Protein AF-C0B6B7-F1 (afdb_monomer)

Organism: NCBI:txid470146

Solvent-accessible surface area (backbone atoms only — not comparable to full-atom values): 14175 Å² total; per-residue (Å²): 111,68,72,59,52,52,50,52,52,52,54,50,39,53,49,44,50,44,34,44,71,14,52,53,33,29,66,72,37,70,78,53,76,53,83,42,69,72,47,35,67,76,63,50,75,91,80,61,69,76,83,50,35,72,51,43,73,70,61,50,53,84,35,40,68,57,69,56,77,46,65,30,44,45,77,31,86,95,52,96,47,77,56,42,55,44,76,34,32,65,70,55,52,54,50,48,26,54,50,52,53,47,49,55,45,58,67,44,37,84,51,92,97,41,60,71,81,56,52,88,35,23,33,36,54,53,58,60,44,72,53,27,68,63,31,48,50,63,59,38,41,58,76,76,43,65,55,46,44,27,44,46,65,86,61,35,68,79,40,56,74,67,57,26,38,56,50,13,53,58,47,44,49,55,39,85,41,33,35,42,48,31,40,60,67,54,48,35,56,49,51,50,56,54,45,47,58,70,69,57,82,74,61,57,63,76,62,58,72,61,32,44,69,70,56,54,53,38,42,51,53,34,51,58,53,40,72,75,45,79,87,68,73,53,60,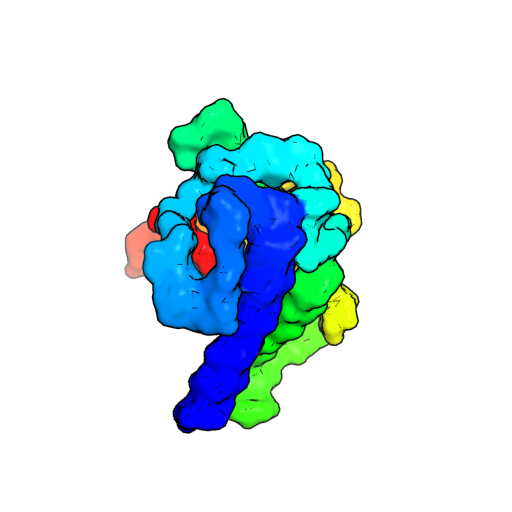76,49,70,47,72,47,85,44,80,48,52,71,91,79,131

Radius of gyration: 23.09 Å; Cα contacts (8 Å, |Δi|>4): 311; chains: 1; bounding box: 66×37×54 Å

Sequence (250 aa):
MDGYMKIQKRLMEEQIRLWSNCGLGQSILKGKHPRNLDEFRKMVPLTEYEDYADILLTKQPDMLPGNPVIWIQTTWEGGKHPIKVAPYTRSMLDTYRNNVTACLILSTSRKKGSFDVASTDKFLYALAPLPYATGLFPLALGEEIDIEFLPAVKDAVNMSFSERNKLGFKMAMKKDLGFFFGLGSVAYAVSLSLSSLTGGRGIQLSSLLKCRPHMIFRLIQAKCRCKKREPAITSKGFIPFKRVHGSGYG

Foldseek 3Di:
DVVVVVVVQVVVLVVLQLLCPAQQVCLQQVPDRDNGDVSCVVRGDDDDCVSCQVCQVVPPQRRGSDGFPAWAWDADVPDPDRIGIDGDDPVNLLVVLVVLVVCQQVLQDPDPPDGDDALLAEEELQDAAPPHPSNSNVVSCVVPGNYHYQVRSVVLNVDDSVVSNLRSVLVCQQRAHAEYDEAQVSLQVVVVVVVVCVVPPDDPVVSVVSGDPVLVVLCVVLVVVCVVDPNRSGSCSRHPYSDYDHDPDD

Structure (mmCIF, N/CA/C/O backbone):
data_AF-C0B6B7-F1
#
_entry.id   AF-C0B6B7-F1
#
loop_
_atom_site.group_PDB
_atom_site.id
_atom_site.type_symbol
_atom_site.label_atom_id
_atom_site.label_alt_id
_atom_site.label_comp_id
_atom_site.label_asym_id
_atom_site.label_entity_id
_atom_site.label_seq_id
_atom_site.pdbx_PDB_ins_code
_atom_site.Cartn_x
_atom_site.Cartn_y
_atom_site.Cartn_z
_atom_site.occupancy
_atom_site.B_iso_or_equiv
_atom_site.auth_seq_id
_atom_site.auth_comp_id
_atom_site.auth_asym_id
_atom_site.auth_atom_id
_atom_site.pdbx_PDB_model_num
ATOM 1 N N . MET A 1 1 ? -25.422 9.163 -11.478 1.00 65.00 1 MET A N 1
ATOM 2 C CA . MET A 1 1 ? -24.870 9.687 -10.208 1.00 65.00 1 MET A CA 1
ATOM 3 C C . MET A 1 1 ? -25.556 9.044 -9.006 1.00 65.00 1 MET A C 1
ATOM 5 O O . MET A 1 1 ? -24.861 8.493 -8.161 1.00 65.00 1 MET A O 1
ATOM 9 N N . ASP A 1 2 ? -26.888 9.001 -8.969 1.00 84.44 2 ASP A N 1
ATOM 10 C CA . ASP A 1 2 ? -27.648 8.544 -7.788 1.00 84.44 2 ASP A CA 1
ATOM 11 C C . ASP A 1 2 ? -27.402 7.084 -7.392 1.00 84.44 2 ASP A C 1
ATOM 13 O O . ASP A 1 2 ? -27.208 6.783 -6.216 1.00 84.44 2 ASP A O 1
ATOM 17 N N . GLY A 1 3 ? -27.317 6.172 -8.368 1.00 91.94 3 GLY A N 1
ATOM 18 C CA . GLY A 1 3 ? -27.003 4.763 -8.099 1.00 91.94 3 GLY A CA 1
ATOM 19 C C . GLY A 1 3 ? -25.620 4.562 -7.467 1.00 91.94 3 GLY A C 1
ATOM 20 O O . GLY A 1 3 ? -25.477 3.785 -6.527 1.00 91.94 3 GLY A O 1
ATOM 21 N N . TYR A 1 4 ? -24.616 5.317 -7.924 1.00 91.81 4 TYR A N 1
ATOM 22 C CA . TYR A 1 4 ? -23.266 5.283 -7.355 1.00 91.81 4 TYR A CA 1
ATOM 23 C C . TYR A 1 4 ? -23.264 5.784 -5.908 1.00 91.81 4 TYR A C 1
ATOM 25 O O . TYR A 1 4 ? -22.766 5.098 -5.018 1.00 91.81 4 TYR A O 1
ATOM 33 N N . MET A 1 5 ? -23.887 6.938 -5.653 1.00 94.25 5 MET A N 1
ATOM 34 C CA . MET A 1 5 ? -23.959 7.508 -4.305 1.00 94.25 5 MET A CA 1
ATOM 35 C C . MET A 1 5 ? -24.739 6.616 -3.338 1.00 94.25 5 MET A C 1
ATOM 37 O O . MET A 1 5 ? -24.356 6.492 -2.176 1.00 94.25 5 MET A O 1
ATOM 41 N N . LYS A 1 6 ? -25.785 5.930 -3.816 1.00 94.19 6 LYS A N 1
ATOM 42 C CA . LYS A 1 6 ? -26.522 4.936 -3.027 1.00 94.19 6 LYS A CA 1
ATOM 43 C C . LYS A 1 6 ? -25.624 3.776 -2.592 1.00 94.19 6 LYS A C 1
ATOM 45 O O . LYS A 1 6 ? -25.678 3.373 -1.432 1.00 94.19 6 LYS A O 1
ATOM 50 N N . ILE A 1 7 ? -24.782 3.268 -3.494 1.00 94.75 7 ILE A N 1
ATOM 51 C CA . ILE A 1 7 ? -23.818 2.205 -3.178 1.00 94.75 7 ILE A CA 1
ATOM 52 C C . ILE A 1 7 ? -22.780 2.706 -2.170 1.00 94.75 7 ILE A C 1
ATOM 54 O O . ILE A 1 7 ? -22.560 2.041 -1.163 1.00 94.75 7 ILE A O 1
ATOM 58 N N . GLN A 1 8 ? -22.196 3.888 -2.393 1.00 93.25 8 GLN A N 1
ATOM 59 C CA . GLN A 1 8 ? -21.208 4.475 -1.480 1.00 93.25 8 GLN A CA 1
ATOM 60 C C . GLN A 1 8 ? -21.772 4.663 -0.068 1.00 93.25 8 GLN A C 1
ATOM 62 O O . GLN A 1 8 ? -21.127 4.283 0.905 1.00 93.25 8 GLN A O 1
ATOM 67 N N . LYS A 1 9 ? -23.001 5.185 0.054 1.00 94.06 9 LYS A N 1
ATOM 68 C CA . LYS A 1 9 ? -23.660 5.362 1.354 1.00 94.06 9 LYS A CA 1
ATOM 69 C C . LYS A 1 9 ? -23.868 4.027 2.068 1.00 94.06 9 LYS A C 1
ATOM 71 O O . LYS A 1 9 ? -23.506 3.913 3.233 1.00 94.06 9 LYS A O 1
ATOM 76 N N . ARG A 1 10 ? -24.389 3.015 1.365 1.00 95.12 10 ARG A N 1
ATOM 77 C CA . ARG A 1 10 ? -24.597 1.677 1.938 1.00 95.12 10 ARG A CA 1
ATOM 78 C C . ARG A 1 10 ? -23.280 1.056 2.416 1.00 95.12 10 ARG A C 1
ATOM 80 O O . ARG A 1 10 ? -23.213 0.592 3.547 1.00 95.12 10 ARG A O 1
ATOM 87 N N . LEU A 1 11 ? -22.235 1.088 1.584 1.00 95.00 11 LEU A N 1
ATOM 88 C CA . LEU A 1 11 ? -20.916 0.553 1.944 1.00 95.00 11 LEU A CA 1
ATOM 89 C C . LEU A 1 11 ? -20.324 1.286 3.152 1.00 95.00 11 LEU A C 1
ATOM 91 O O . LEU A 1 11 ? -19.780 0.650 4.047 1.00 95.00 11 LEU A O 1
ATOM 95 N N . MET A 1 12 ? -20.467 2.611 3.215 1.00 94.81 12 MET A N 1
ATOM 96 C CA . MET A 1 12 ? -20.017 3.388 4.369 1.00 94.81 12 MET A CA 1
ATOM 97 C C . MET A 1 12 ? -20.767 2.991 5.646 1.00 94.81 12 MET A C 1
ATOM 99 O O . MET A 1 12 ? -20.147 2.821 6.687 1.00 94.81 12 MET A O 1
ATOM 103 N N . GLU A 1 13 ? -22.085 2.798 5.581 1.00 95.56 13 GLU A N 1
ATOM 104 C CA . GLU A 1 13 ? -22.886 2.345 6.727 1.00 95.56 13 GLU A CA 1
ATOM 105 C C . GLU A 1 13 ? -22.496 0.932 7.194 1.00 95.56 13 GLU A C 1
ATOM 107 O O . GLU A 1 13 ? -22.452 0.674 8.398 1.00 95.56 13 GLU A O 1
ATOM 112 N N . GLU A 1 14 ? -22.150 0.030 6.273 1.00 94.81 14 GLU A N 1
ATOM 113 C CA . GLU A 1 14 ? -21.593 -1.291 6.599 1.00 94.81 14 GLU A CA 1
ATOM 114 C C . GLU A 1 14 ? -20.239 -1.170 7.320 1.00 94.81 14 GLU A C 1
ATOM 116 O O . GLU A 1 14 ? -20.040 -1.803 8.359 1.00 94.81 14 GLU A O 1
ATOM 121 N N . GLN A 1 15 ? -19.334 -0.311 6.830 1.00 94.56 15 GLN A N 1
ATOM 122 C CA . GLN A 1 15 ? -18.039 -0.064 7.479 1.00 94.56 15 GLN A CA 1
ATOM 123 C C . GLN A 1 15 ? -18.195 0.578 8.860 1.00 94.56 15 GLN A C 1
ATOM 125 O O . GLN A 1 15 ? -17.512 0.168 9.796 1.00 94.56 15 GLN A O 1
ATOM 130 N N . ILE A 1 16 ? -19.122 1.529 9.015 1.00 95.50 16 ILE A N 1
ATOM 131 C CA . ILE A 1 16 ? -19.441 2.144 10.310 1.00 95.50 16 ILE A CA 1
ATOM 132 C C . ILE A 1 16 ? -19.872 1.067 11.304 1.00 95.50 16 ILE A C 1
ATOM 134 O O . ILE A 1 16 ? -19.351 1.035 12.411 1.00 95.50 16 ILE A O 1
ATOM 138 N N . ARG A 1 17 ? -20.762 0.146 10.915 1.00 94.38 17 ARG A N 1
ATOM 139 C CA . ARG A 1 17 ? -21.212 -0.938 11.806 1.00 94.38 17 ARG A CA 1
ATOM 140 C C . ARG A 1 17 ? -20.069 -1.856 12.231 1.00 94.38 17 ARG A C 1
ATOM 142 O O . ARG A 1 17 ? -19.953 -2.149 13.416 1.00 94.38 17 ARG A O 1
ATOM 149 N N . LEU A 1 18 ? -19.233 -2.302 11.291 1.00 94.81 18 LEU A N 1
ATOM 150 C CA . LEU A 1 18 ? -18.084 -3.164 11.598 1.00 94.81 18 LEU A CA 1
ATOM 151 C C . LEU A 1 18 ? -17.100 -2.463 12.536 1.00 94.81 18 LEU A C 1
ATOM 153 O O . LEU A 1 18 ? -16.704 -3.021 13.557 1.00 94.81 18 LEU A O 1
ATOM 157 N N . TRP A 1 19 ? -16.746 -1.220 12.214 1.00 95.00 19 TRP A N 1
ATOM 158 C CA . TRP A 1 19 ? -15.815 -0.428 13.003 1.00 95.00 19 TRP A CA 1
ATOM 159 C C . TRP A 1 19 ? -16.371 -0.103 14.389 1.00 95.00 19 TRP A C 1
ATOM 161 O O . TRP A 1 19 ? -15.689 -0.336 15.379 1.00 95.00 19 TRP A O 1
ATOM 171 N N . SER A 1 20 ? -17.624 0.338 14.500 1.00 95.69 20 SER A N 1
ATOM 172 C CA . SER A 1 20 ? -18.255 0.623 15.792 1.00 95.69 20 SER A CA 1
ATOM 173 C C . SER A 1 20 ? -18.333 -0.593 16.709 1.00 95.69 20 SER A C 1
ATOM 175 O O . SER A 1 20 ? -18.444 -0.413 17.912 1.00 95.69 20 SER A O 1
ATOM 177 N N . ASN A 1 21 ? -18.270 -1.817 16.186 1.00 94.19 21 ASN A N 1
ATOM 178 C CA . ASN A 1 21 ? -18.329 -3.031 16.999 1.00 94.19 21 ASN A CA 1
ATOM 179 C C . ASN A 1 21 ? -16.950 -3.576 17.402 1.00 94.19 21 ASN A C 1
ATOM 181 O O . ASN A 1 21 ? -16.893 -4.507 18.201 1.00 94.19 21 ASN A O 1
ATOM 185 N N . CYS A 1 22 ? -15.849 -3.027 16.878 1.00 95.75 22 CYS A N 1
ATOM 186 C CA . CYS A 1 22 ? -14.503 -3.443 17.280 1.00 95.75 22 CYS A CA 1
ATOM 187 C C . CYS A 1 22 ? -13.984 -2.634 18.477 1.00 95.75 22 CYS A C 1
ATOM 189 O O . CYS A 1 22 ? -14.471 -1.536 18.762 1.00 95.75 22 CYS A O 1
ATOM 191 N N . GLY A 1 23 ? -12.967 -3.162 19.165 1.00 96.25 23 GLY A N 1
ATOM 192 C CA . GLY A 1 23 ? -12.399 -2.530 20.359 1.00 96.25 23 GLY A CA 1
ATOM 193 C C . GLY A 1 23 ? -11.871 -1.112 20.112 1.00 96.25 23 GLY A C 1
ATOM 194 O O . GLY A 1 23 ? -12.100 -0.221 20.927 1.00 96.25 23 GLY A O 1
ATOM 195 N N . LEU A 1 24 ? -11.235 -0.872 18.961 1.00 95.94 24 LEU A N 1
ATOM 196 C CA . LEU A 1 24 ? -10.760 0.452 18.550 1.00 95.94 24 LEU A CA 1
ATOM 197 C C . LEU A 1 24 ? -11.916 1.430 18.300 1.00 95.94 24 LEU A C 1
ATOM 199 O O . LEU A 1 24 ? -11.854 2.588 18.704 1.00 95.94 24 LEU A O 1
ATOM 203 N N . GLY A 1 25 ? -12.985 0.986 17.637 1.00 95.81 25 GLY A N 1
ATOM 204 C CA . GLY A 1 25 ? -14.152 1.841 17.431 1.00 95.81 25 GLY A CA 1
ATOM 205 C C . GLY A 1 25 ? -14.808 2.214 18.753 1.00 95.81 25 GLY A C 1
ATOM 206 O O . GLY A 1 25 ? -15.140 3.378 18.970 1.00 95.81 25 GLY A O 1
ATOM 207 N N . GLN A 1 26 ? -14.923 1.252 19.669 1.00 95.44 26 GLN A N 1
ATOM 208 C CA . GLN A 1 26 ? -15.478 1.464 21.003 1.00 95.44 26 GLN A CA 1
ATOM 209 C C . GLN A 1 26 ? -14.639 2.412 21.866 1.00 95.44 26 GLN A C 1
ATOM 211 O O . GLN A 1 26 ? -15.221 3.234 22.579 1.00 95.44 26 GLN A O 1
ATOM 216 N N . SER A 1 27 ? -13.304 2.364 21.779 1.00 94.88 27 SER A N 1
ATOM 217 C CA . SER A 1 27 ? -12.442 3.286 22.533 1.00 94.88 27 SER A CA 1
ATOM 218 C C . SER A 1 27 ? -12.655 4.747 22.116 1.00 94.88 27 SER A C 1
ATOM 220 O O . SER A 1 27 ? -12.719 5.627 22.974 1.00 94.88 27 SER A O 1
ATOM 222 N N . ILE A 1 28 ? -12.859 5.002 20.818 1.00 95.44 28 ILE A N 1
ATOM 223 C CA . ILE A 1 28 ? -13.120 6.345 20.274 1.00 95.44 28 ILE A CA 1
ATOM 224 C C . ILE A 1 28 ? -14.571 6.778 20.525 1.00 95.44 28 ILE A C 1
ATOM 226 O O . ILE A 1 28 ? -14.833 7.909 20.940 1.00 95.44 28 ILE A O 1
ATOM 230 N N . LEU A 1 29 ? -15.533 5.882 20.293 1.00 94.69 29 LEU A N 1
ATOM 231 C CA . LEU A 1 29 ? -16.965 6.165 20.429 1.00 94.69 29 LEU A CA 1
ATOM 232 C C . LEU A 1 29 ? -17.444 6.234 21.880 1.00 94.69 29 LEU A C 1
ATOM 234 O O . LEU A 1 29 ? -18.538 6.750 22.122 1.00 94.69 29 LEU A O 1
ATOM 238 N N . LYS A 1 30 ? -16.659 5.723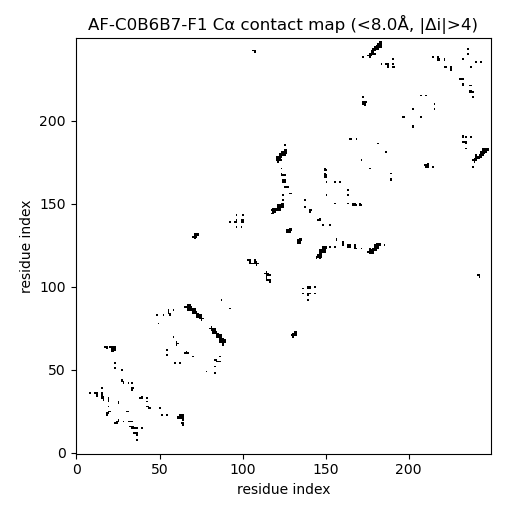 22.836 1.00 92.12 30 LYS A N 1
ATOM 239 C CA . LYS A 1 30 ? -17.006 5.659 24.265 1.00 92.12 30 LYS A CA 1
ATOM 240 C C . LYS A 1 30 ? -18.375 5.000 24.492 1.00 92.12 30 LYS A C 1
ATOM 242 O O . LYS A 1 30 ? -19.220 5.549 25.196 1.00 92.12 30 LYS A O 1
ATOM 247 N N . GLY A 1 31 ? -18.627 3.864 23.837 1.00 87.69 31 GLY A N 1
ATOM 248 C CA . GLY A 1 31 ? -19.892 3.122 23.953 1.00 87.69 31 GLY A CA 1
ATOM 249 C C . GLY A 1 31 ? -21.024 3.571 23.019 1.00 87.69 31 GLY A C 1
ATOM 250 O O . GLY A 1 31 ? -22.104 2.983 23.043 1.00 87.69 31 GLY A O 1
ATOM 251 N N . LYS A 1 32 ? -20.834 4.612 22.197 1.00 92.62 32 LYS A N 1
ATOM 252 C CA . LYS A 1 32 ? -21.852 5.050 21.221 1.00 92.62 32 LYS A CA 1
ATOM 253 C C . LYS A 1 32 ? -21.908 4.117 20.005 1.00 92.62 32 LYS A C 1
ATOM 255 O O . LYS A 1 32 ? -20.894 3.573 19.588 1.00 92.62 32 LYS A O 1
ATOM 260 N N . HIS A 1 33 ? -23.083 4.008 19.380 1.00 93.62 33 HIS A N 1
ATOM 261 C CA . HIS A 1 33 ? -23.313 3.171 18.193 1.00 93.62 33 HIS A CA 1
ATOM 262 C C . HIS A 1 33 ? -24.063 3.942 17.091 1.00 93.62 33 HIS A C 1
ATOM 264 O O . HIS A 1 33 ? -25.291 3.835 17.004 1.00 93.62 33 HIS A O 1
ATOM 270 N N . PRO A 1 34 ? -23.360 4.726 16.253 1.00 94.88 34 PRO A N 1
ATOM 271 C CA . PRO A 1 34 ? -23.989 5.430 15.140 1.00 94.88 34 PRO A CA 1
ATOM 272 C C . PRO A 1 34 ? -24.580 4.439 14.128 1.00 94.88 34 PRO A C 1
ATOM 274 O O . PRO A 1 34 ? -23.916 3.497 13.694 1.00 94.88 34 PRO A O 1
ATOM 277 N N . ARG A 1 35 ? -25.837 4.651 13.729 1.00 88.50 35 ARG A N 1
ATOM 278 C CA . ARG A 1 35 ? -26.566 3.749 12.814 1.00 88.50 35 ARG A CA 1
ATOM 279 C C . ARG A 1 35 ? -26.493 4.165 11.352 1.00 88.50 35 ARG A C 1
ATOM 281 O O . ARG A 1 35 ? -26.793 3.359 10.473 1.00 88.50 35 ARG A O 1
ATOM 288 N N . ASN A 1 36 ? -26.139 5.421 11.106 1.00 92.12 36 ASN A N 1
ATOM 289 C CA . ASN A 1 36 ? -26.079 6.036 9.789 1.00 92.12 36 ASN A CA 1
ATOM 290 C C . ASN A 1 36 ? -24.951 7.076 9.728 1.00 92.12 36 ASN A C 1
ATOM 292 O O . ASN A 1 36 ? -24.340 7.435 10.738 1.00 92.12 36 ASN A O 1
ATOM 296 N N . LEU A 1 37 ? -24.688 7.568 8.517 1.00 93.25 37 LEU A N 1
ATOM 297 C CA . LEU A 1 37 ? -23.616 8.524 8.253 1.00 93.25 37 LEU A CA 1
ATOM 298 C C . LEU A 1 37 ? -23.772 9.852 9.018 1.00 93.25 37 LEU A C 1
ATOM 300 O O . LEU A 1 37 ? -22.772 10.442 9.424 1.00 93.25 37 LEU A O 1
ATOM 304 N N . ASP A 1 38 ? -25.000 10.326 9.222 1.00 94.50 38 ASP A N 1
ATOM 305 C CA . ASP A 1 38 ? -25.247 11.617 9.872 1.00 94.50 38 ASP A CA 1
ATOM 306 C C . ASP A 1 38 ? -25.022 11.542 11.385 1.00 94.50 38 ASP A C 1
ATOM 308 O O . ASP A 1 38 ? -24.442 12.454 11.974 1.00 94.50 38 ASP A O 1
ATOM 312 N N . GLU A 1 39 ? -25.409 10.433 12.016 1.00 95.75 39 GLU A N 1
ATOM 313 C CA . GLU A 1 39 ? -25.056 10.133 13.405 1.00 95.75 39 GLU A CA 1
ATOM 314 C C . GLU A 1 39 ? -23.548 9.974 13.571 1.00 95.75 39 GLU A C 1
ATOM 316 O O . GLU A 1 39 ? -22.971 10.584 14.469 1.00 95.75 39 GLU A O 1
ATOM 321 N N . PHE A 1 40 ? -22.895 9.219 12.682 1.00 95.12 40 PHE A N 1
ATOM 322 C CA . PHE A 1 40 ? -21.448 9.008 12.732 1.00 95.12 40 PHE A CA 1
ATOM 323 C C . PHE A 1 40 ? -20.688 10.337 12.739 1.00 95.12 40 PHE A C 1
ATOM 325 O O . PHE A 1 40 ? -19.869 10.570 13.623 1.00 95.12 40 PHE A O 1
ATOM 332 N N . ARG A 1 41 ? -21.035 11.253 11.825 1.00 94.75 41 ARG A N 1
ATOM 333 C CA . ARG A 1 41 ? -20.429 12.594 11.734 1.00 94.75 41 ARG A CA 1
ATOM 334 C C . ARG A 1 41 ? -20.603 13.441 12.995 1.00 94.75 41 ARG A C 1
ATOM 336 O O . ARG A 1 41 ? -19.753 14.275 13.275 1.00 94.75 41 ARG A O 1
ATOM 343 N N . LYS A 1 42 ? -21.707 13.270 13.727 1.00 95.44 42 LYS A N 1
ATOM 344 C CA . LYS A 1 42 ? -21.978 14.009 14.973 1.00 95.44 42 LYS A CA 1
ATOM 345 C C . LYS A 1 42 ? -21.318 13.370 16.194 1.00 95.44 42 LYS A C 1
ATOM 347 O O . LYS A 1 42 ? -21.088 14.053 17.188 1.00 95.44 42 LYS A O 1
ATOM 352 N N . MET A 1 43 ? -21.097 12.057 16.161 1.00 95.00 43 MET A N 1
ATOM 353 C CA . MET A 1 43 ? -20.671 11.277 17.324 1.00 95.00 43 MET A CA 1
ATOM 354 C C . MET A 1 43 ? -19.171 10.999 17.360 1.00 95.00 43 MET A C 1
ATOM 356 O O . MET A 1 43 ? -18.626 10.890 18.458 1.00 95.00 43 MET A O 1
ATOM 360 N N . VAL A 1 44 ? -18.530 10.853 16.199 1.00 94.25 44 VAL A N 1
ATOM 361 C CA . VAL A 1 44 ? -17.108 10.517 16.086 1.00 94.25 44 VAL A CA 1
ATOM 362 C C . VAL A 1 44 ? -16.293 11.804 15.981 1.00 94.25 44 VAL A C 1
ATOM 364 O O . VAL A 1 44 ? -16.529 12.585 15.057 1.00 94.25 44 VAL A O 1
ATOM 367 N N . PRO A 1 45 ? -15.354 12.055 16.911 1.00 93.75 45 PRO A N 1
ATOM 368 C CA . PRO A 1 45 ? -14.444 13.181 16.778 1.00 93.75 45 PRO A CA 1
ATOM 369 C C . PRO A 1 45 ? -13.500 12.960 15.592 1.00 93.75 45 PRO A C 1
ATOM 371 O O . PRO A 1 45 ? -13.238 11.826 15.190 1.00 93.75 45 PRO A O 1
ATOM 374 N N . LEU A 1 46 ? -12.954 14.045 15.046 1.00 94.56 46 LEU A N 1
ATOM 375 C CA . LEU A 1 46 ? -11.781 13.925 14.185 1.00 94.56 46 LEU A CA 1
ATOM 376 C C . LEU A 1 46 ? -10.615 13.407 15.030 1.00 94.56 46 LEU A C 1
ATOM 378 O O . LEU A 1 46 ? -10.405 13.900 16.136 1.00 94.56 46 LEU A O 1
ATOM 382 N N . THR A 1 47 ? -9.900 12.414 14.510 1.00 93.31 47 THR A N 1
ATOM 383 C CA . THR A 1 47 ? -8.808 11.739 15.215 1.00 93.31 47 THR A CA 1
ATOM 384 C C . THR A 1 47 ? -7.472 11.979 14.532 1.00 93.31 47 THR A C 1
ATOM 386 O O . THR A 1 47 ? -7.400 12.034 13.300 1.00 93.31 47 THR A O 1
ATOM 389 N N . GLU A 1 48 ? -6.411 12.002 15.323 1.00 92.75 48 GLU A N 1
ATOM 390 C CA . GLU A 1 48 ? -5.025 11.896 14.879 1.00 92.75 48 GLU A CA 1
ATOM 391 C C . GLU A 1 48 ? -4.482 10.483 15.146 1.00 92.75 48 GLU A C 1
ATOM 393 O O . GLU A 1 48 ? -5.159 9.633 15.723 1.00 92.75 48 GLU A O 1
ATOM 398 N N . TYR A 1 49 ? -3.258 10.188 14.697 1.00 92.94 49 TYR A N 1
ATOM 399 C CA . TYR A 1 49 ? -2.693 8.840 14.866 1.00 92.94 49 TYR A CA 1
ATOM 400 C C . TYR A 1 49 ? -2.443 8.512 16.345 1.00 92.94 49 TYR A C 1
ATOM 402 O O . TYR A 1 49 ? -2.560 7.367 16.774 1.00 92.94 49 TYR A O 1
ATOM 410 N N . GLU A 1 50 ? -2.118 9.546 17.107 1.00 91.75 50 GLU A N 1
ATOM 411 C CA . GLU A 1 50 ? -1.899 9.615 18.540 1.00 91.75 50 GLU A CA 1
ATOM 412 C C . GLU A 1 50 ? -3.064 8.992 19.323 1.00 91.75 50 GLU A C 1
ATOM 414 O O . GLU A 1 50 ? -2.819 8.256 20.276 1.00 91.75 50 GLU A O 1
ATOM 419 N N . ASP A 1 51 ? -4.309 9.208 18.882 1.00 93.44 51 ASP A N 1
ATOM 420 C CA . ASP A 1 51 ? -5.525 8.745 19.570 1.00 93.44 51 ASP A CA 1
ATOM 421 C C . ASP A 1 51 ? -5.658 7.215 19.614 1.00 93.44 51 ASP A C 1
ATOM 423 O O . ASP A 1 51 ? -6.401 6.664 20.427 1.00 93.44 51 ASP A O 1
ATOM 427 N N . TYR A 1 52 ? -4.950 6.513 18.730 1.00 94.06 52 TYR A N 1
ATOM 428 C CA . TYR A 1 52 ? -4.994 5.056 18.609 1.00 94.06 52 TYR A CA 1
ATOM 429 C C . TYR A 1 52 ? -3.608 4.421 18.432 1.00 94.06 52 TYR A C 1
ATOM 431 O O . TYR A 1 52 ? -3.492 3.240 18.085 1.00 94.06 52 TYR A O 1
ATOM 439 N N . ALA A 1 53 ? -2.546 5.187 18.695 1.00 94.06 53 ALA A N 1
ATOM 440 C CA . ALA A 1 53 ? -1.167 4.759 18.509 1.00 94.06 53 ALA A CA 1
ATOM 441 C C . ALA A 1 53 ? -0.837 3.532 19.366 1.00 94.06 53 ALA A C 1
ATOM 443 O O . ALA A 1 53 ? -0.236 2.594 18.850 1.00 94.06 53 ALA A O 1
ATOM 444 N N . ASP A 1 54 ? -1.282 3.492 20.624 1.00 93.38 54 ASP A N 1
ATOM 445 C CA . ASP A 1 54 ? -0.993 2.384 21.542 1.00 93.38 54 ASP A CA 1
ATOM 446 C C . ASP A 1 54 ? -1.521 1.049 21.008 1.00 93.38 54 ASP A C 1
ATOM 448 O O . ASP A 1 54 ? -0.813 0.044 21.042 1.00 93.38 54 ASP A O 1
ATOM 452 N N . ILE A 1 55 ? -2.725 1.046 20.427 1.00 95.50 55 ILE A N 1
ATOM 453 C CA . ILE A 1 55 ? -3.354 -0.145 19.839 1.00 95.50 55 ILE A CA 1
ATOM 454 C C . ILE A 1 55 ? -2.590 -0.594 18.589 1.00 95.50 55 ILE A C 1
ATOM 456 O O . ILE A 1 55 ? -2.280 -1.778 18.430 1.00 95.50 55 ILE A O 1
ATOM 460 N N . LEU A 1 56 ? -2.277 0.345 17.689 1.00 95.75 56 LEU A N 1
ATOM 461 C CA . LEU A 1 56 ? -1.652 0.011 16.410 1.00 95.75 56 LEU A CA 1
ATOM 462 C C . LEU A 1 56 ? -0.173 -0.348 16.567 1.00 95.75 56 LEU A C 1
ATOM 464 O O . LEU A 1 56 ? 0.257 -1.360 16.022 1.00 95.75 56 LEU A O 1
ATOM 468 N N . LEU A 1 57 ? 0.605 0.424 17.329 1.00 94.50 57 LEU A N 1
ATOM 469 C CA . LEU A 1 57 ? 2.042 0.196 17.530 1.00 94.50 57 LEU A CA 1
ATOM 470 C C . LEU A 1 57 ? 2.323 -1.127 18.246 1.00 94.50 57 LEU A C 1
ATOM 472 O O . LEU A 1 57 ? 3.288 -1.807 17.895 1.00 94.50 57 LEU A O 1
ATOM 476 N N . THR A 1 58 ? 1.459 -1.522 19.185 1.00 94.94 58 THR A N 1
ATOM 477 C CA . THR A 1 58 ? 1.522 -2.846 19.833 1.00 94.94 58 THR A CA 1
ATOM 478 C C . THR A 1 58 ? 0.871 -3.956 19.003 1.00 94.94 58 THR A C 1
ATOM 480 O O . THR A 1 58 ? 0.916 -5.120 19.393 1.00 94.94 58 THR A O 1
ATOM 483 N N . LYS A 1 59 ? 0.336 -3.617 17.823 1.00 96.12 59 LYS A N 1
ATOM 484 C CA . LYS A 1 59 ? -0.251 -4.528 16.838 1.00 96.12 59 LYS A CA 1
ATOM 485 C C . LYS A 1 59 ? -1.332 -5.437 17.422 1.00 96.12 59 LYS A C 1
ATOM 487 O O . LYS A 1 59 ? -1.279 -6.639 17.201 1.00 96.12 59 LYS A O 1
ATOM 492 N N . GLN A 1 60 ? -2.307 -4.883 18.145 1.00 96.19 60 GLN A N 1
ATOM 493 C CA . GLN A 1 60 ? -3.399 -5.657 18.755 1.00 96.19 60 GLN A CA 1
ATOM 494 C C . GLN A 1 60 ? -4.486 -6.006 17.716 1.00 96.19 60 GLN A C 1
ATOM 496 O O . GLN A 1 60 ? -5.307 -5.140 17.405 1.00 96.19 60 GLN A O 1
ATOM 501 N N . PRO A 1 61 ? -4.532 -7.235 17.154 1.00 95.56 61 PRO A N 1
ATOM 502 C CA . PRO A 1 61 ? -5.481 -7.568 16.090 1.00 95.56 61 PRO A CA 1
ATOM 503 C C . PRO A 1 61 ? -6.929 -7.642 16.593 1.00 95.56 61 PRO A C 1
ATOM 505 O O . PRO A 1 61 ? -7.836 -7.259 15.861 1.00 95.56 61 PRO A O 1
ATOM 508 N N . ASP A 1 62 ? -7.142 -8.054 17.846 1.00 96.19 62 ASP A N 1
ATOM 509 C CA . ASP A 1 62 ? -8.476 -8.225 18.446 1.00 96.19 62 ASP A CA 1
ATOM 510 C C . ASP A 1 62 ? -9.219 -6.893 18.640 1.00 96.19 62 ASP A C 1
ATOM 512 O O . ASP A 1 62 ? -10.441 -6.851 18.770 1.00 96.19 62 ASP A O 1
ATOM 516 N N . MET A 1 63 ? -8.482 -5.779 18.615 1.00 96.88 63 MET A N 1
ATOM 517 C CA . MET A 1 63 ? -9.046 -4.433 18.683 1.00 96.88 63 MET A CA 1
ATOM 518 C C . MET A 1 63 ? -9.539 -3.927 17.321 1.00 96.88 63 MET A C 1
ATOM 520 O O . MET A 1 63 ? -10.186 -2.883 17.264 1.00 96.88 63 MET A O 1
ATOM 524 N N . LEU A 1 64 ? -9.241 -4.621 16.220 1.00 97.12 64 LEU A N 1
ATOM 525 C CA . LEU A 1 64 ? -9.517 -4.161 14.859 1.00 97.12 64 LEU A CA 1
ATOM 526 C C . LEU A 1 64 ? -10.816 -4.762 14.297 1.00 97.12 64 LEU A C 1
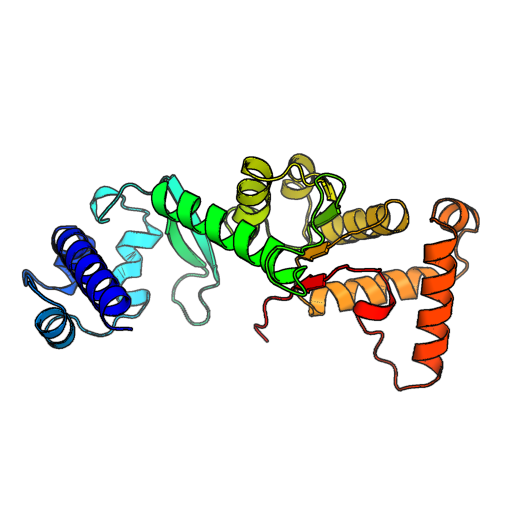ATOM 528 O O . LEU A 1 64 ? -11.219 -5.854 14.687 1.00 97.12 64 LEU A O 1
ATOM 532 N N . PRO A 1 65 ? -11.465 -4.101 13.321 1.00 95.50 65 PRO A N 1
ATOM 533 C CA . PRO A 1 65 ? -12.698 -4.608 12.707 1.00 95.50 65 PRO A CA 1
ATOM 534 C C . PRO A 1 65 ? -12.476 -5.785 11.744 1.00 95.50 65 PRO A C 1
ATOM 536 O O . PRO A 1 65 ? -13.429 -6.302 11.165 1.00 95.50 65 PRO A O 1
ATOM 539 N N . GLY A 1 66 ? -11.228 -6.200 11.533 1.00 95.25 66 GLY A N 1
ATOM 540 C CA . GLY A 1 66 ? -10.879 -7.322 10.677 1.00 95.25 66 GLY A CA 1
ATOM 541 C C . GLY A 1 66 ? -9.438 -7.764 10.893 1.00 95.25 66 GLY A C 1
ATOM 542 O O . GLY A 1 66 ? -8.605 -6.990 11.363 1.00 95.25 66 GLY A O 1
ATOM 543 N N . ASN A 1 67 ? -9.148 -9.011 10.524 1.00 95.88 67 ASN A N 1
ATOM 544 C CA . ASN A 1 67 ? -7.848 -9.627 10.768 1.00 95.88 67 ASN A CA 1
ATOM 545 C C . ASN A 1 67 ? -6.744 -9.020 9.872 1.00 95.88 67 ASN A C 1
ATOM 547 O O . ASN A 1 67 ? -6.827 -9.144 8.639 1.00 95.88 67 ASN A O 1
ATOM 551 N N . PRO A 1 68 ? -5.704 -8.387 10.445 1.00 96.62 68 PRO A N 1
ATOM 552 C CA . PRO A 1 68 ? -4.571 -7.892 9.678 1.00 96.62 68 PRO A CA 1
ATOM 553 C C . PRO A 1 68 ? -3.655 -9.041 9.242 1.00 96.62 68 PRO A C 1
ATOM 555 O O . PRO A 1 68 ? -3.195 -9.833 10.057 1.00 96.62 68 PRO A O 1
ATOM 558 N N . VAL A 1 69 ? -3.324 -9.092 7.953 1.00 96.06 69 VAL A N 1
ATOM 559 C CA . VAL A 1 69 ? -2.347 -10.049 7.401 1.00 96.06 69 VAL A CA 1
ATOM 560 C C . VAL A 1 69 ? -0.948 -9.447 7.280 1.00 96.06 69 VAL A C 1
ATOM 562 O O . VAL A 1 69 ? 0.041 -10.174 7.250 1.00 96.06 69 VAL A O 1
ATOM 565 N N . ILE A 1 70 ? -0.845 -8.117 7.225 1.00 95.75 70 ILE A N 1
ATOM 566 C CA . ILE A 1 70 ? 0.428 -7.397 7.223 1.00 95.75 70 ILE A CA 1
ATOM 567 C C . ILE A 1 70 ? 0.288 -6.045 7.923 1.00 95.75 70 ILE A C 1
ATOM 569 O O . ILE A 1 70 ? -0.772 -5.420 7.902 1.00 95.75 70 ILE A O 1
ATOM 573 N N . TRP A 1 71 ? 1.385 -5.596 8.529 1.00 96.75 71 TRP A N 1
ATOM 574 C CA . TRP A 1 71 ? 1.507 -4.288 9.161 1.00 96.75 71 TRP A CA 1
ATOM 575 C C . TRP A 1 71 ? 2.530 -3.458 8.401 1.00 96.75 71 TRP A C 1
ATOM 577 O O . TRP A 1 71 ? 3.723 -3.765 8.417 1.00 96.75 71 TRP A O 1
ATOM 587 N N . ILE A 1 72 ? 2.048 -2.419 7.732 1.00 96.00 72 ILE A N 1
ATOM 588 C CA . ILE A 1 72 ? 2.871 -1.509 6.946 1.00 96.00 72 ILE A CA 1
ATOM 589 C C . ILE A 1 72 ? 3.444 -0.415 7.837 1.00 96.00 72 ILE A C 1
ATOM 591 O O . ILE A 1 72 ? 2.772 0.032 8.758 1.00 96.00 72 ILE A O 1
ATOM 595 N N . GLN A 1 73 ? 4.665 0.029 7.557 1.00 94.00 73 GLN A N 1
ATOM 596 C CA . GLN A 1 73 ? 5.338 1.109 8.274 1.00 94.00 73 GLN A CA 1
ATOM 597 C C . GLN A 1 73 ? 5.414 2.388 7.437 1.00 94.00 73 GLN A C 1
ATOM 599 O O . GLN A 1 73 ? 5.600 2.349 6.219 1.00 94.00 73 GLN A O 1
ATOM 604 N N . THR A 1 74 ? 5.319 3.528 8.117 1.00 87.94 74 THR A N 1
ATOM 605 C CA . THR A 1 74 ? 5.642 4.855 7.577 1.00 87.94 74 THR A CA 1
ATOM 606 C C . THR A 1 74 ? 6.337 5.693 8.646 1.00 87.94 74 THR A C 1
ATOM 608 O O . THR A 1 74 ? 6.233 5.395 9.834 1.00 87.94 74 THR A O 1
ATOM 611 N N . THR A 1 75 ? 7.044 6.742 8.239 1.00 86.31 75 THR A N 1
ATOM 612 C CA . THR A 1 75 ? 7.632 7.719 9.163 1.00 86.31 75 THR A CA 1
ATOM 613 C C . THR A 1 75 ? 6.531 8.472 9.913 1.00 86.31 75 THR A C 1
ATOM 615 O O . THR A 1 75 ? 5.500 8.810 9.326 1.00 86.31 75 THR A O 1
ATOM 618 N N . TRP A 1 76 ? 6.746 8.745 11.201 1.00 84.25 76 TRP A N 1
ATOM 619 C CA . TRP A 1 76 ? 5.898 9.645 11.988 1.00 84.25 76 TRP A CA 1
ATOM 620 C C . TRP A 1 76 ? 6.614 10.976 12.204 1.00 84.25 76 TRP A C 1
ATOM 622 O O . TRP A 1 76 ? 7.301 11.185 13.202 1.00 84.25 76 TRP A O 1
ATOM 632 N N . GLU A 1 77 ? 6.474 11.887 11.249 1.00 75.12 77 GLU A N 1
ATOM 633 C CA . GLU A 1 77 ? 7.026 13.234 11.398 1.00 75.12 77 GLU A CA 1
ATOM 634 C C . GLU A 1 77 ? 6.310 13.963 12.545 1.00 75.12 77 GLU A C 1
ATOM 636 O O . GLU A 1 77 ? 5.083 14.030 12.567 1.00 75.12 77 GLU A O 1
ATOM 641 N N . GLY A 1 78 ? 7.079 14.446 13.528 1.00 69.50 78 GLY A N 1
ATOM 642 C CA . GLY A 1 78 ? 6.552 15.144 14.709 1.00 69.50 78 GLY A CA 1
ATOM 643 C C . GLY A 1 78 ? 5.956 14.251 15.808 1.00 69.50 78 GLY A C 1
ATOM 644 O O . GLY A 1 78 ? 5.417 14.777 16.777 1.00 69.50 78 GLY A O 1
ATOM 645 N N . GLY A 1 79 ? 6.049 12.923 15.684 1.00 70.75 79 GLY A N 1
ATOM 646 C CA . GLY A 1 79 ? 5.485 11.973 16.646 1.00 70.75 79 GLY A CA 1
ATOM 647 C C . GLY A 1 79 ? 6.375 11.615 17.834 1.00 70.75 79 GLY A C 1
ATOM 648 O O . GLY A 1 79 ? 7.581 11.849 17.832 1.00 70.75 79 GLY A O 1
ATOM 649 N N . LYS A 1 80 ? 5.783 10.947 18.836 1.00 69.81 80 LYS A N 1
ATOM 650 C CA . LYS A 1 80 ? 6.518 10.383 19.992 1.00 69.81 80 LYS A CA 1
ATOM 651 C C . LYS A 1 80 ? 7.362 9.153 19.635 1.00 69.81 80 LYS A C 1
ATOM 653 O O . LYS A 1 80 ? 8.324 8.847 20.333 1.00 69.81 80 LYS A O 1
ATOM 658 N N . HIS A 1 81 ? 7.004 8.446 18.563 1.00 76.25 81 HIS A N 1
ATOM 659 C CA . HIS A 1 81 ? 7.739 7.292 18.042 1.00 76.25 81 HIS A CA 1
ATOM 660 C C . HIS A 1 81 ? 8.260 7.591 16.632 1.00 76.25 81 HIS A C 1
ATOM 662 O O . HIS A 1 81 ? 7.639 8.374 15.920 1.00 76.25 81 HIS A O 1
ATOM 668 N N . PRO A 1 82 ? 9.348 6.942 16.174 1.00 82.50 82 PRO A N 1
ATOM 669 C CA . PRO A 1 82 ? 9.915 7.213 14.849 1.00 82.50 82 PRO A CA 1
ATOM 670 C C . PRO A 1 82 ? 9.030 6.727 13.687 1.00 82.50 82 PRO A C 1
ATOM 672 O O . PRO A 1 82 ? 9.219 7.147 12.544 1.00 82.50 82 PRO A O 1
ATOM 675 N N . ILE A 1 83 ? 8.074 5.829 13.957 1.00 91.44 83 ILE A N 1
ATOM 676 C CA . ILE A 1 83 ? 7.246 5.176 12.940 1.00 91.44 83 ILE A CA 1
ATOM 677 C C . ILE A 1 83 ? 5.765 5.156 13.324 1.00 91.44 83 ILE A C 1
ATOM 679 O O . ILE A 1 83 ? 5.419 5.066 14.501 1.00 91.44 83 ILE A O 1
ATOM 683 N N . LYS A 1 84 ? 4.900 5.154 12.308 1.00 93.81 84 LYS A N 1
ATOM 684 C CA . LYS A 1 84 ? 3.504 4.706 12.383 1.00 93.81 84 LYS A CA 1
ATOM 685 C C . LYS A 1 84 ? 3.399 3.322 11.760 1.00 93.81 84 LYS A C 1
ATOM 687 O O . LYS A 1 84 ? 4.165 2.984 10.851 1.00 93.81 84 LYS A O 1
ATOM 692 N N . VAL A 1 85 ? 2.420 2.547 12.206 1.00 95.31 85 VAL A N 1
ATOM 693 C CA . VAL A 1 85 ? 2.077 1.257 11.614 1.00 95.31 85 VAL A CA 1
ATOM 6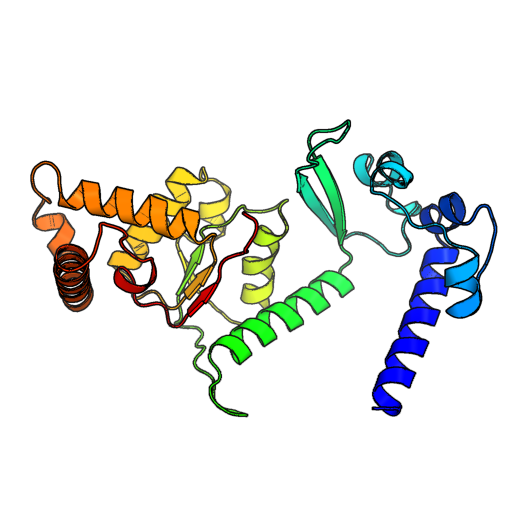94 C C . VAL A 1 85 ? 0.614 1.232 11.191 1.00 95.31 85 VAL A C 1
ATOM 696 O O . VAL A 1 85 ? -0.252 1.779 11.866 1.00 95.31 85 VAL A O 1
ATOM 699 N N . ALA A 1 86 ? 0.337 0.601 10.056 1.00 95.31 86 ALA A N 1
ATOM 700 C CA . ALA A 1 86 ? -1.000 0.494 9.493 1.00 95.31 86 ALA A CA 1
ATOM 701 C C . ALA A 1 86 ? -1.329 -0.977 9.188 1.00 95.31 86 ALA A C 1
ATOM 703 O O . ALA A 1 86 ? -0.595 -1.611 8.421 1.00 95.31 86 ALA A O 1
ATOM 704 N N . PRO A 1 87 ? -2.407 -1.534 9.764 1.00 96.50 87 PRO A N 1
ATOM 705 C CA . PRO A 1 87 ? -2.851 -2.891 9.472 1.00 96.50 87 PRO A CA 1
ATOM 706 C C . PRO A 1 87 ? -3.521 -2.976 8.097 1.00 96.50 87 PRO A C 1
ATOM 708 O O . PRO A 1 87 ? -4.302 -2.103 7.721 1.00 96.50 87 PRO A O 1
ATOM 711 N N . TYR A 1 88 ? -3.250 -4.050 7.360 1.00 96.69 88 TYR A N 1
ATOM 712 C CA . TYR A 1 88 ? -3.909 -4.366 6.091 1.00 96.69 88 TYR A CA 1
ATOM 713 C C . TYR A 1 88 ? -4.507 -5.770 6.157 1.00 96.69 88 TYR A C 1
ATOM 715 O O . TYR A 1 88 ? -3.812 -6.729 6.492 1.00 96.69 88 TYR A O 1
ATOM 723 N N . THR A 1 89 ? -5.791 -5.896 5.818 1.00 96.06 89 THR A N 1
ATOM 724 C CA . THR A 1 89 ? -6.482 -7.191 5.683 1.00 96.06 89 THR A CA 1
ATOM 725 C C . THR A 1 89 ? -6.281 -7.774 4.280 1.00 96.06 89 THR A C 1
ATOM 727 O O . THR A 1 89 ? -5.900 -7.051 3.355 1.00 96.06 89 THR A O 1
ATOM 730 N N . ARG A 1 90 ? -6.588 -9.065 4.072 1.00 94.88 90 ARG A N 1
ATOM 731 C CA . ARG A 1 90 ? -6.528 -9.680 2.728 1.00 94.88 90 ARG A CA 1
ATOM 732 C C . ARG A 1 90 ? -7.394 -8.922 1.714 1.00 94.88 90 ARG A C 1
ATOM 734 O O . ARG A 1 90 ? -6.903 -8.581 0.648 1.00 94.88 90 ARG A O 1
ATOM 741 N N . SER A 1 91 ? -8.624 -8.559 2.087 1.00 94.38 91 SER A N 1
ATOM 742 C CA . SER A 1 91 ? -9.539 -7.807 1.210 1.00 94.38 91 SER A CA 1
ATOM 743 C C . SER A 1 91 ? -9.009 -6.420 0.810 1.00 94.38 91 SER A C 1
ATOM 745 O O . SER A 1 91 ? -9.198 -5.978 -0.327 1.00 94.38 91 SER A O 1
ATOM 747 N N . MET A 1 92 ? -8.294 -5.741 1.717 1.00 94.94 92 MET A N 1
ATOM 748 C CA . MET A 1 92 ? -7.622 -4.476 1.412 1.00 94.94 92 MET A CA 1
ATOM 749 C C . MET A 1 92 ? -6.478 -4.688 0.423 1.00 94.94 92 MET A C 1
ATOM 751 O O . MET A 1 92 ? -6.312 -3.878 -0.486 1.00 94.94 92 MET A O 1
ATOM 755 N N . LEU A 1 93 ? -5.711 -5.774 0.570 1.00 94.25 93 LEU A N 1
ATOM 756 C CA . LEU A 1 93 ? -4.641 -6.123 -0.365 1.00 94.25 93 LEU A CA 1
ATOM 757 C C . LEU A 1 93 ? -5.183 -6.506 -1.747 1.00 94.25 93 LEU A C 1
ATOM 759 O O . LEU A 1 93 ? -4.624 -6.061 -2.744 1.00 94.25 93 LEU A O 1
ATOM 763 N N . ASP A 1 94 ? -6.297 -7.234 -1.821 1.00 93.75 94 ASP A N 1
ATOM 764 C CA . ASP A 1 94 ? -6.956 -7.564 -3.093 1.00 93.75 94 ASP A CA 1
ATOM 765 C C . ASP A 1 94 ? -7.469 -6.298 -3.796 1.00 93.75 94 ASP A C 1
ATOM 767 O O . ASP A 1 94 ? -7.285 -6.108 -4.999 1.00 93.75 94 ASP A O 1
ATOM 771 N N . THR A 1 95 ? -8.052 -5.372 -3.032 1.00 94.00 95 THR A N 1
ATOM 772 C CA . THR A 1 95 ? -8.482 -4.067 -3.556 1.00 94.00 95 THR A CA 1
ATOM 773 C C . THR A 1 95 ? -7.288 -3.234 -4.020 1.00 94.00 95 THR A C 1
ATOM 775 O O . THR A 1 95 ? -7.322 -2.644 -5.101 1.00 94.00 95 THR A O 1
ATOM 778 N N . TYR A 1 96 ? -6.212 -3.198 -3.230 1.00 92.06 96 TYR A N 1
ATOM 779 C CA . TYR A 1 96 ? -4.966 -2.524 -3.589 1.00 92.06 96 TYR A CA 1
ATOM 780 C C . TYR A 1 96 ? -4.392 -3.085 -4.891 1.00 92.06 96 TYR A C 1
ATOM 782 O O . TYR A 1 96 ? -4.056 -2.311 -5.785 1.00 92.06 96 TYR A O 1
ATOM 790 N N . ARG A 1 97 ? -4.354 -4.412 -5.031 1.00 91.88 97 ARG A N 1
ATOM 791 C CA . ARG A 1 97 ? -3.909 -5.110 -6.237 1.00 91.88 97 ARG A CA 1
ATOM 792 C C . ARG A 1 97 ? -4.703 -4.684 -7.465 1.00 91.88 97 ARG A C 1
ATOM 794 O O . ARG A 1 97 ? -4.115 -4.188 -8.424 1.00 91.88 97 ARG A O 1
ATOM 801 N N . ASN A 1 98 ? -6.030 -4.775 -7.397 1.00 92.88 98 ASN A N 1
ATOM 802 C CA . ASN A 1 98 ? -6.917 -4.367 -8.488 1.00 92.88 98 ASN A CA 1
ATOM 803 C C . ASN A 1 98 ? -6.697 -2.901 -8.882 1.00 92.88 98 ASN A C 1
ATOM 805 O O . ASN A 1 98 ? -6.584 -2.579 -10.065 1.00 92.88 98 ASN A O 1
ATOM 809 N N . ASN A 1 99 ? -6.583 -2.012 -7.893 1.00 91.50 99 ASN A N 1
ATOM 810 C CA . ASN A 1 99 ? -6.382 -0.585 -8.128 1.00 91.50 99 ASN A CA 1
ATOM 811 C C . ASN A 1 99 ? -5.013 -0.286 -8.743 1.00 91.50 99 ASN A C 1
ATOM 813 O O . ASN A 1 99 ? -4.923 0.525 -9.661 1.00 91.50 99 ASN A O 1
ATOM 817 N N . VAL A 1 100 ? -3.946 -0.934 -8.273 1.00 88.69 100 VAL A N 1
ATOM 818 C CA . VAL A 1 100 ? -2.594 -0.775 -8.825 1.00 88.69 100 VAL A CA 1
ATOM 819 C C . VAL A 1 100 ? -2.541 -1.249 -10.275 1.00 88.69 100 VAL A C 1
ATOM 821 O O . VAL A 1 100 ? -2.034 -0.522 -11.133 1.00 88.69 100 VAL A O 1
ATOM 824 N N . THR A 1 101 ? -3.112 -2.415 -10.572 1.00 88.81 101 THR A N 1
ATOM 825 C CA . THR A 1 101 ? -3.173 -2.964 -11.933 1.00 88.81 101 THR A CA 1
ATOM 826 C C . THR A 1 101 ? -4.005 -2.073 -12.854 1.00 88.81 101 THR A C 1
ATOM 828 O O . THR A 1 101 ? -3.561 -1.725 -13.951 1.00 88.81 101 THR A O 1
ATOM 831 N N . ALA A 1 102 ? -5.171 -1.608 -12.395 1.00 90.50 102 ALA A N 1
ATOM 832 C CA . ALA A 1 102 ? -5.999 -0.663 -13.142 1.00 90.50 102 ALA A CA 1
ATOM 833 C C . ALA A 1 102 ? -5.254 0.652 -13.408 1.00 90.50 102 ALA A C 1
ATOM 835 O O . ALA A 1 102 ? -5.238 1.129 -14.542 1.00 90.50 102 ALA A O 1
ATOM 836 N N . CYS A 1 103 ? -4.584 1.211 -12.396 1.00 88.69 103 CYS A N 1
ATOM 837 C CA . CYS A 1 103 ? -3.747 2.399 -12.543 1.00 88.69 103 CYS A CA 1
ATOM 838 C C . CYS A 1 103 ? -2.652 2.180 -13.585 1.00 88.69 103 CYS A C 1
ATOM 840 O O . CYS A 1 103 ? -2.465 3.044 -14.437 1.00 88.69 103 CYS A O 1
ATOM 842 N N . LEU A 1 104 ? -1.969 1.033 -13.576 1.00 86.88 104 LEU A N 1
ATOM 843 C CA . LEU A 1 104 ? -0.943 0.707 -14.564 1.00 86.88 104 LEU A CA 1
ATOM 844 C C . LEU A 1 104 ? -1.513 0.671 -15.992 1.00 86.88 104 LEU A C 1
ATOM 846 O O . LEU A 1 104 ? -0.980 1.349 -16.873 1.00 86.88 104 LEU A O 1
ATOM 850 N N . ILE A 1 105 ? -2.622 -0.036 -16.214 1.00 88.50 105 ILE A N 1
ATOM 851 C CA . ILE A 1 105 ? -3.290 -0.130 -17.525 1.00 88.50 105 ILE A CA 1
ATOM 852 C C . ILE A 1 105 ? -3.760 1.247 -18.004 1.00 88.50 105 ILE A C 1
ATOM 854 O O . ILE A 1 105 ? -3.460 1.673 -19.123 1.00 88.50 105 ILE A O 1
ATOM 858 N N . LEU A 1 106 ? -4.467 1.988 -17.148 1.00 89.25 106 LEU A N 1
ATOM 859 C CA . LEU A 1 106 ? -4.937 3.341 -17.455 1.00 89.25 106 LEU A CA 1
ATOM 860 C C . LEU A 1 106 ? -3.766 4.284 -17.724 1.00 89.25 106 LEU A C 1
ATOM 862 O O . LEU A 1 106 ? -3.871 5.195 -18.546 1.00 89.25 106 LEU A O 1
ATOM 866 N N . SER A 1 107 ? -2.620 4.044 -17.085 1.00 85.38 107 SER A N 1
ATOM 867 C CA . SER A 1 107 ? -1.436 4.859 -17.290 1.00 85.38 107 SER A CA 1
ATOM 868 C C . SER A 1 107 ? -0.886 4.750 -18.723 1.00 85.38 107 SER A C 1
ATOM 870 O O . SER A 1 107 ? -0.379 5.711 -19.299 1.00 85.38 107 SER A O 1
ATOM 872 N N . THR A 1 108 ? -1.039 3.619 -19.386 1.00 86.12 108 THR A N 1
ATOM 873 C CA . THR A 1 108 ? -0.574 3.479 -20.774 1.00 86.12 108 THR A CA 1
ATOM 874 C C . THR A 1 108 ? -1.705 3.595 -21.783 1.00 86.12 108 THR A C 1
ATOM 876 O O . THR A 1 108 ? -1.487 3.442 -22.985 1.00 86.12 108 THR A O 1
ATOM 879 N N . SER A 1 109 ? -2.907 3.930 -21.311 1.00 87.44 109 SER A N 1
ATOM 880 C CA . SER A 1 109 ? -4.078 4.066 -22.157 1.00 87.44 109 SER A CA 1
ATOM 881 C C . SER A 1 109 ? -4.145 5.424 -22.851 1.00 87.44 109 SER A C 1
ATOM 883 O O . SER A 1 109 ? -3.931 6.465 -22.231 1.00 87.44 109 SER A O 1
ATOM 885 N N . ARG A 1 110 ? -4.490 5.431 -24.146 1.00 85.00 110 ARG A N 1
ATOM 886 C CA . ARG A 1 110 ? -4.811 6.671 -24.897 1.00 85.00 110 ARG A CA 1
ATOM 887 C C . ARG A 1 110 ? -6.297 6.829 -25.194 1.00 85.00 110 ARG A C 1
ATOM 889 O O . ARG A 1 110 ? -6.776 7.939 -25.387 1.00 85.00 110 ARG A O 1
ATOM 896 N N . LYS A 1 111 ? -7.014 5.712 -25.260 1.00 90.56 111 LYS A N 1
ATOM 897 C CA . LYS A 1 111 ? -8.458 5.624 -25.484 1.00 90.56 111 LYS A CA 1
ATOM 898 C C . LYS A 1 111 ? -8.967 4.330 -24.861 1.00 90.56 111 LYS A C 1
ATOM 900 O O . LYS A 1 111 ? -8.179 3.431 -24.570 1.00 90.56 111 LYS A O 1
ATOM 905 N N . LYS A 1 1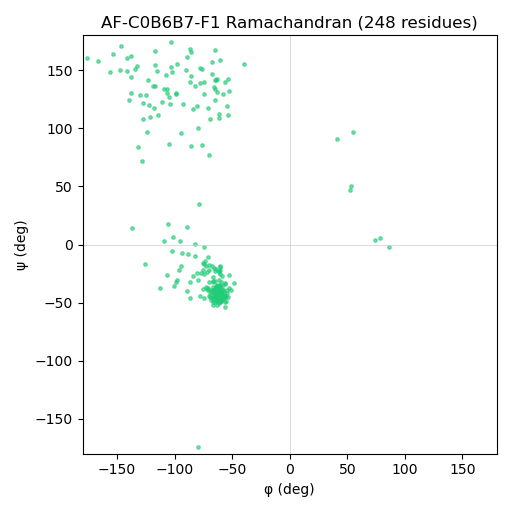12 ? -10.282 4.221 -24.675 1.00 89.88 112 LYS A N 1
ATOM 906 C CA . LYS A 1 112 ? -10.910 3.004 -24.146 1.00 89.88 112 LYS A CA 1
ATOM 907 C C . LYS A 1 112 ? -10.473 1.776 -24.957 1.00 89.88 112 LYS A C 1
ATOM 909 O O . LYS A 1 112 ? -10.492 1.813 -26.185 1.00 89.88 112 LYS A O 1
ATOM 914 N N . GLY A 1 113 ? -10.068 0.714 -24.262 1.00 88.50 113 GLY A N 1
ATOM 915 C CA . GLY A 1 113 ? -9.626 -0.545 -24.873 1.00 88.50 113 GLY A CA 1
ATOM 916 C C . GLY A 1 113 ? -8.236 -0.510 -25.523 1.00 88.50 113 GLY A C 1
ATOM 917 O O . GLY A 1 113 ? -7.830 -1.503 -26.109 1.00 88.50 113 GLY A O 1
ATOM 918 N N . SER A 1 114 ? -7.498 0.600 -25.431 1.00 91.06 114 SER A N 1
ATOM 919 C CA . SER A 1 114 ? -6.144 0.729 -25.978 1.00 91.06 114 SER A CA 1
ATOM 920 C C . SER A 1 114 ? -5.178 1.087 -24.861 1.00 91.06 114 SER A C 1
ATOM 922 O O . SER A 1 114 ? -5.208 2.224 -24.400 1.00 91.06 114 SER A O 1
ATOM 924 N N . PHE A 1 115 ? -4.311 0.145 -24.489 1.00 89.75 115 PHE A N 1
ATOM 925 C CA . PHE A 1 115 ? -3.245 0.294 -23.495 1.00 89.75 115 PHE A CA 1
ATOM 926 C C . PHE A 1 115 ? -1.952 -0.371 -23.988 1.00 89.75 115 PHE A C 1
ATOM 928 O O . PHE A 1 115 ? -1.976 -1.169 -24.921 1.00 89.75 115 PHE A O 1
ATOM 935 N N . ASP A 1 116 ? -0.825 -0.013 -23.380 1.00 86.94 116 ASP A N 1
ATOM 936 C CA . ASP A 1 116 ? 0.515 -0.496 -23.732 1.00 86.94 116 ASP A CA 1
ATOM 937 C C . ASP A 1 116 ? 1.215 -1.032 -22.472 1.00 86.94 116 ASP A C 1
ATOM 939 O O . ASP A 1 116 ? 2.085 -0.385 -21.889 1.00 86.94 116 ASP A O 1
ATOM 943 N N . VAL A 1 117 ? 0.747 -2.193 -22.006 1.00 86.06 117 VAL A N 1
ATOM 944 C CA . VAL A 1 117 ? 1.345 -2.983 -20.917 1.00 86.06 117 VAL A CA 1
ATOM 945 C C . VAL A 1 117 ? 1.471 -4.420 -21.410 1.00 86.06 117 VAL A C 1
ATOM 947 O O . VAL A 1 117 ? 0.490 -4.984 -21.892 1.00 86.06 117 VAL A O 1
ATOM 950 N N . ALA A 1 118 ? 2.656 -5.007 -21.291 1.00 82.94 118 ALA A N 1
ATOM 951 C CA . ALA A 1 118 ? 2.935 -6.394 -21.651 1.00 82.94 118 ALA A CA 1
ATOM 952 C C . ALA A 1 118 ? 3.712 -7.096 -20.529 1.00 82.94 118 ALA A C 1
ATOM 954 O O . ALA A 1 118 ? 4.478 -6.451 -19.820 1.00 82.94 118 ALA A O 1
ATOM 955 N N . SER A 1 119 ? 3.594 -8.420 -20.411 1.00 82.00 119 SER A N 1
ATOM 956 C CA . SER A 1 119 ? 4.409 -9.219 -19.473 1.00 82.00 119 SER A CA 1
ATOM 957 C C . SER A 1 119 ? 5.917 -9.083 -19.738 1.00 82.00 119 SER A C 1
ATOM 959 O O . SER A 1 119 ? 6.748 -9.125 -18.844 1.00 82.00 119 SER A O 1
ATOM 961 N N . THR A 1 120 ? 6.317 -8.794 -20.975 1.00 79.75 120 THR A N 1
ATOM 962 C CA . THR A 1 120 ? 7.730 -8.539 -21.294 1.00 79.75 120 THR A CA 1
ATOM 963 C C . THR A 1 120 ? 8.265 -7.204 -20.757 1.00 79.75 120 THR A C 1
ATOM 965 O O . THR A 1 120 ? 9.480 -6.953 -20.848 1.00 79.75 120 THR A O 1
ATOM 968 N N . ASP A 1 121 ? 7.383 -6.322 -20.267 1.00 85.06 121 ASP A N 1
ATOM 969 C CA . ASP A 1 121 ? 7.765 -5.026 -19.717 1.00 85.06 121 ASP A CA 1
ATOM 970 C C . ASP A 1 121 ? 8.557 -5.185 -18.421 1.00 85.06 121 ASP A C 1
ATOM 972 O O . ASP A 1 121 ? 8.361 -6.102 -17.627 1.00 85.06 121 ASP A O 1
ATOM 976 N N . LYS A 1 122 ? 9.490 -4.253 -18.221 1.00 86.88 122 LYS A N 1
ATOM 977 C CA . LYS A 1 122 ? 10.419 -4.276 -17.092 1.00 86.88 122 LYS A CA 1
ATOM 978 C C . LYS A 1 122 ? 10.235 -3.042 -16.236 1.00 86.88 122 LYS A C 1
ATOM 980 O O . LYS A 1 122 ? 10.143 -1.929 -16.768 1.00 86.88 122 LYS A O 1
ATOM 985 N N . PHE A 1 123 ? 10.225 -3.246 -14.927 1.00 87.19 123 PHE A N 1
ATOM 986 C CA . PHE A 1 123 ? 10.114 -2.197 -13.924 1.00 87.19 123 PHE A CA 1
ATOM 987 C C . PHE A 1 123 ? 11.424 -2.028 -13.187 1.00 87.19 123 PHE A C 1
ATOM 989 O O . PHE A 1 123 ? 12.026 -2.985 -12.712 1.00 87.19 123 PHE A O 1
ATOM 996 N N . LEU A 1 124 ? 11.847 -0.784 -13.029 1.00 85.81 124 LEU A N 1
ATOM 997 C CA . LEU A 1 124 ? 12.968 -0.475 -12.162 1.00 85.81 124 LEU A CA 1
ATOM 998 C C . LEU A 1 124 ? 12.457 -0.348 -10.734 1.00 85.81 124 LEU A C 1
ATOM 1000 O O . LEU A 1 124 ? 11.649 0.534 -10.437 1.00 85.81 124 LEU A O 1
ATOM 1004 N N . TYR A 1 125 ? 12.922 -1.244 -9.866 1.00 83.56 125 TYR A N 1
ATOM 1005 C CA . TYR A 1 125 ? 12.481 -1.301 -8.481 1.00 83.56 125 TYR A CA 1
ATOM 1006 C C . TYR A 1 125 ? 13.304 -0.346 -7.612 1.00 83.56 125 TYR A C 1
ATOM 1008 O O . TYR A 1 125 ? 14.308 -0.716 -7.002 1.00 83.56 125 TYR A O 1
ATOM 1016 N N . ALA A 1 126 ? 12.876 0.915 -7.597 1.00 76.56 126 ALA A N 1
ATOM 1017 C CA . ALA A 1 126 ? 13.583 2.032 -6.973 1.00 76.56 126 ALA A CA 1
ATOM 1018 C C . ALA A 1 126 ? 12.949 2.503 -5.652 1.00 76.56 126 ALA A C 1
ATOM 1020 O O . ALA A 1 126 ? 13.209 3.620 -5.203 1.00 76.56 126 ALA A O 1
ATOM 1021 N N . LEU A 1 127 ? 12.100 1.682 -5.030 1.00 78.12 127 LEU A N 1
ATOM 1022 C CA . LEU A 1 127 ? 11.376 2.030 -3.806 1.00 78.12 127 LEU A CA 1
ATOM 1023 C C . LEU A 1 127 ? 11.761 1.134 -2.635 1.00 78.12 127 LEU A C 1
ATOM 1025 O O . LEU A 1 127 ? 12.420 0.108 -2.806 1.00 78.12 127 LEU A O 1
ATOM 1029 N N . ALA A 1 128 ? 11.366 1.558 -1.436 1.00 84.00 128 ALA A N 1
ATOM 1030 C CA . ALA A 1 128 ? 11.572 0.802 -0.214 1.00 84.00 128 ALA A CA 1
ATOM 1031 C C . ALA A 1 128 ? 10.789 -0.530 -0.250 1.00 84.00 128 ALA A C 1
ATOM 1033 O O . ALA A 1 128 ? 9.680 -0.569 -0.783 1.00 84.00 128 ALA A O 1
ATOM 1034 N N . PRO A 1 129 ? 11.364 -1.628 0.269 1.00 88.44 129 PRO A N 1
ATOM 1035 C CA . PRO A 1 129 ? 10.682 -2.913 0.305 1.00 88.44 129 PRO A CA 1
ATOM 1036 C C . PRO A 1 129 ? 9.682 -2.972 1.460 1.00 88.44 129 PRO A C 1
ATOM 1038 O O . PRO A 1 129 ? 9.477 -1.988 2.165 1.00 88.44 129 PRO A O 1
ATOM 1041 N N . LEU A 1 130 ? 9.061 -4.130 1.687 1.00 90.50 130 LEU A N 1
ATOM 1042 C CA . LEU A 1 130 ? 8.349 -4.348 2.943 1.00 90.50 130 LEU A CA 1
ATOM 1043 C C . LEU A 1 130 ? 9.287 -4.065 4.136 1.00 90.50 130 LEU A C 1
ATOM 1045 O O . LEU A 1 130 ? 10.482 -4.354 4.044 1.00 90.50 130 LEU A O 1
ATOM 1049 N N . PRO A 1 131 ? 8.774 -3.477 5.230 1.00 91.94 131 PRO A N 1
ATOM 1050 C CA . PRO A 1 131 ? 7.358 -3.274 5.548 1.00 91.94 131 PRO A CA 1
ATOM 1051 C C . PRO A 1 131 ? 6.747 -1.958 5.025 1.00 91.94 131 PRO A C 1
ATOM 1053 O O . PRO A 1 131 ? 5.677 -1.583 5.481 1.00 91.94 131 PRO A O 1
ATOM 1056 N N . TYR A 1 132 ? 7.364 -1.227 4.095 1.00 89.94 132 TYR A N 1
ATOM 1057 C CA . TYR A 1 132 ? 6.764 -0.004 3.541 1.00 89.94 132 TYR A CA 1
ATOM 1058 C C . TYR A 1 132 ? 5.671 -0.317 2.507 1.00 89.94 132 TYR A C 1
ATOM 1060 O O . TYR A 1 132 ? 5.740 -1.328 1.806 1.00 89.94 132 TYR A O 1
ATOM 1068 N N . ALA A 1 133 ? 4.687 0.580 2.354 1.00 89.00 133 ALA A N 1
ATOM 1069 C CA . ALA A 1 133 ? 3.566 0.401 1.418 1.00 89.00 133 ALA A CA 1
ATOM 1070 C C . ALA A 1 133 ? 4.038 0.166 -0.026 1.00 89.00 133 ALA A C 1
ATOM 1072 O O . ALA A 1 133 ? 3.444 -0.598 -0.780 1.00 89.00 133 ALA A O 1
ATOM 1073 N N . THR A 1 134 ? 5.146 0.797 -0.407 1.00 86.25 134 THR A N 1
ATOM 1074 C CA . THR A 1 134 ? 5.769 0.651 -1.725 1.00 86.25 134 THR A CA 1
ATOM 1075 C C . THR A 1 134 ? 6.304 -0.758 -1.990 1.00 86.25 134 THR A C 1
ATOM 1077 O O . THR A 1 134 ? 6.380 -1.163 -3.149 1.00 86.25 134 THR A O 1
ATOM 1080 N N . GLY A 1 135 ? 6.586 -1.536 -0.942 1.00 89.25 135 GLY A N 1
ATOM 1081 C CA . GLY A 1 135 ? 6.945 -2.948 -1.027 1.00 89.25 135 GLY A CA 1
ATOM 1082 C C . GLY A 1 135 ? 5.774 -3.879 -1.352 1.00 89.25 135 GLY A C 1
ATOM 1083 O O . GLY A 1 135 ? 6.015 -5.021 -1.735 1.00 89.25 135 GLY A O 1
ATOM 1084 N N . LEU A 1 136 ? 4.520 -3.414 -1.253 1.00 90.44 136 LEU A N 1
ATOM 1085 C CA . LEU A 1 136 ? 3.347 -4.175 -1.707 1.00 90.44 136 LEU A CA 1
ATOM 1086 C C . LEU A 1 136 ? 3.224 -4.189 -3.233 1.00 90.44 136 LEU A C 1
ATOM 1088 O O . LEU A 1 136 ? 2.636 -5.108 -3.791 1.00 90.44 136 LEU A O 1
ATOM 1092 N N . PHE A 1 137 ? 3.780 -3.187 -3.915 1.00 88.25 137 PHE A N 1
ATOM 1093 C CA . PHE A 1 137 ? 3.612 -3.008 -5.355 1.00 88.25 137 PHE A CA 1
ATOM 1094 C C . PHE A 1 137 ? 4.127 -4.196 -6.188 1.00 88.25 137 PHE A C 1
ATOM 1096 O O . PHE A 1 137 ? 3.379 -4.669 -7.046 1.00 88.25 137 PHE A O 1
ATOM 1103 N N . PRO A 1 138 ? 5.337 -4.743 -5.946 1.00 87.69 138 PRO A N 1
ATOM 1104 C CA . PRO A 1 138 ? 5.800 -5.905 -6.699 1.00 87.69 138 PRO A CA 1
ATOM 1105 C C . PRO A 1 138 ? 4.996 -7.176 -6.417 1.00 87.69 138 PRO A C 1
ATOM 1107 O O . PRO A 1 138 ? 4.830 -7.992 -7.316 1.00 87.69 138 PRO A O 1
ATOM 1110 N N . LEU A 1 139 ? 4.477 -7.328 -5.194 1.00 86.25 139 LEU A N 1
ATOM 1111 C CA . LEU A 1 139 ? 3.631 -8.465 -4.820 1.00 86.25 139 LEU A CA 1
ATOM 1112 C C . LEU A 1 139 ? 2.271 -8.387 -5.518 1.00 86.25 139 LEU A C 1
ATOM 1114 O O . LEU A 1 139 ? 1.822 -9.363 -6.104 1.00 86.25 139 LEU A O 1
ATOM 1118 N N . ALA A 1 140 ? 1.658 -7.201 -5.513 1.00 86.81 140 ALA A N 1
ATOM 1119 C CA . ALA A 1 140 ? 0.396 -6.941 -6.189 1.00 86.81 140 ALA A CA 1
ATOM 1120 C C . ALA A 1 140 ? 0.492 -7.190 -7.701 1.00 86.81 140 ALA A C 1
ATOM 1122 O O . ALA A 1 140 ? -0.342 -7.891 -8.265 1.00 86.81 140 ALA A O 1
ATOM 1123 N N . LEU A 1 141 ? 1.517 -6.646 -8.366 1.00 83.88 141 LEU A N 1
ATOM 1124 C CA . LEU A 1 141 ? 1.668 -6.856 -9.806 1.00 83.88 141 LEU A CA 1
ATOM 1125 C C . LEU A 1 141 ? 2.023 -8.300 -10.151 1.00 83.88 141 LEU A C 1
ATOM 1127 O O . LEU A 1 141 ? 1.463 -8.813 -11.109 1.00 83.88 141 LEU A O 1
ATOM 1131 N N . GLY A 1 142 ? 2.881 -8.961 -9.369 1.00 80.12 142 GLY A N 1
ATOM 1132 C CA . GLY A 1 142 ? 3.273 -10.349 -9.627 1.00 80.12 142 GLY A CA 1
ATOM 1133 C C . GLY A 1 142 ? 2.114 -11.355 -9.582 1.00 80.12 142 GLY A C 1
ATOM 1134 O O . GLY A 1 142 ? 2.216 -12.405 -10.205 1.00 80.12 142 GLY A O 1
ATOM 1135 N N . GLU A 1 143 ? 1.013 -11.040 -8.890 1.00 76.62 143 GLU A N 1
ATOM 1136 C CA . GLU A 1 143 ? -0.209 -11.861 -8.895 1.00 76.62 143 GLU A CA 1
ATOM 1137 C C . GLU A 1 143 ? -1.055 -11.689 -10.179 1.00 76.62 143 GLU A C 1
ATOM 1139 O O . GLU A 1 143 ? -1.810 -12.594 -10.521 1.00 76.62 143 GLU A O 1
ATOM 1144 N N . GLU A 1 144 ? -0.949 -10.559 -10.891 1.00 80.69 144 GLU A N 1
ATOM 1145 C CA . GLU A 1 144 ? -1.831 -10.210 -12.026 1.00 80.69 144 GLU A CA 1
ATOM 1146 C C . GLU A 1 144 ? -1.112 -10.196 -13.385 1.00 80.69 144 GLU A C 1
ATOM 1148 O O . GLU A 1 144 ? -1.685 -10.567 -14.409 1.00 80.69 144 GLU A O 1
ATOM 1153 N N . ILE A 1 145 ? 0.139 -9.728 -13.424 1.00 80.38 145 ILE A N 1
ATOM 1154 C CA . ILE A 1 145 ? 0.935 -9.567 -14.643 1.00 80.38 145 ILE A CA 1
ATOM 1155 C C . ILE A 1 145 ? 2.369 -10.008 -14.346 1.00 80.38 145 ILE A C 1
ATOM 1157 O O . ILE A 1 145 ? 3.023 -9.461 -13.459 1.00 80.38 145 ILE A O 1
ATOM 1161 N N . ASP A 1 146 ? 2.883 -10.952 -15.132 1.00 81.25 146 ASP A N 1
ATOM 1162 C CA . ASP A 1 146 ? 4.271 -11.417 -15.040 1.00 81.25 146 ASP A CA 1
ATOM 1163 C C . ASP A 1 146 ? 5.246 -10.332 -15.527 1.00 81.25 146 ASP A C 1
ATOM 1165 O O . ASP A 1 146 ? 5.690 -10.354 -16.667 1.00 81.25 146 ASP A O 1
ATOM 1169 N N . ILE A 1 147 ? 5.494 -9.318 -14.694 1.00 83.56 147 ILE A N 1
ATOM 1170 C CA . ILE A 1 147 ? 6.369 -8.173 -14.964 1.00 83.56 147 ILE A CA 1
ATOM 1171 C C . ILE A 1 147 ? 7.731 -8.403 -14.308 1.00 83.56 147 ILE A C 1
ATOM 1173 O O . ILE A 1 147 ? 7.836 -8.643 -13.103 1.00 83.56 147 ILE A O 1
ATOM 1177 N N . GLU A 1 148 ? 8.806 -8.217 -15.075 1.00 87.38 148 GLU A N 1
ATOM 1178 C CA . GLU A 1 148 ? 10.164 -8.355 -14.546 1.00 87.38 148 GLU A CA 1
ATOM 1179 C C . GLU A 1 148 ? 10.603 -7.085 -13.794 1.00 87.38 148 GLU A C 1
ATOM 1181 O O . GLU A 1 148 ? 10.752 -6.004 -14.373 1.00 87.38 148 GLU A O 1
ATOM 1186 N N . PHE A 1 149 ? 10.900 -7.219 -12.501 1.00 88.81 149 PHE A N 1
ATOM 1187 C CA . PHE A 1 149 ? 11.532 -6.161 -11.710 1.00 88.81 149 PHE A CA 1
ATOM 1188 C C . PHE A 1 149 ? 13.061 -6.214 -11.810 1.00 88.81 149 PHE A C 1
ATOM 1190 O O . PHE A 1 149 ? 13.672 -7.283 -11.767 1.00 88.81 149 PHE A O 1
ATOM 1197 N N . LEU A 1 150 ? 13.691 -5.043 -11.911 1.00 88.81 150 LEU A N 1
ATOM 1198 C CA . LEU A 1 150 ? 15.137 -4.864 -12.001 1.00 88.81 150 LEU A CA 1
ATOM 1199 C C . LEU A 1 150 ? 15.652 -4.051 -10.797 1.00 88.81 150 LEU A C 1
ATOM 1201 O O . LEU A 1 150 ? 15.291 -2.877 -10.679 1.00 88.81 150 LEU A O 1
ATOM 1205 N N . PRO A 1 151 ? 16.526 -4.614 -9.937 1.00 88.75 151 PRO A N 1
ATOM 1206 C CA . PRO A 1 151 ? 16.846 -6.044 -9.833 1.00 88.75 151 PRO A CA 1
ATOM 1207 C C . PRO A 1 151 ? 15.628 -6.867 -9.371 1.00 88.75 151 PRO A C 1
ATOM 1209 O O . PRO A 1 151 ? 14.633 -6.300 -8.916 1.00 88.75 151 PRO A O 1
ATOM 1212 N N . ALA A 1 152 ? 15.711 -8.198 -9.479 1.00 89.62 152 ALA A N 1
ATOM 1213 C CA . ALA A 1 152 ? 14.627 -9.086 -9.064 1.00 89.62 152 ALA A CA 1
ATOM 1214 C C . ALA A 1 152 ? 14.265 -8.850 -7.590 1.00 89.62 152 ALA A C 1
ATOM 1216 O O . ALA A 1 152 ? 15.152 -8.671 -6.754 1.00 89.62 152 ALA A O 1
ATOM 1217 N N . VAL A 1 153 ? 12.967 -8.872 -7.264 1.00 87.88 153 VAL A N 1
ATOM 1218 C CA . VAL A 1 153 ? 12.451 -8.493 -5.932 1.00 87.88 153 VAL A CA 1
ATOM 1219 C C . VAL A 1 153 ? 13.151 -9.269 -4.812 1.00 87.88 153 VAL A C 1
ATOM 1221 O O . VAL A 1 153 ? 13.600 -8.661 -3.844 1.00 87.88 153 VAL A O 1
ATOM 1224 N N . LYS A 1 154 ? 13.322 -10.586 -4.988 1.00 88.12 154 LYS A N 1
ATOM 1225 C CA . LYS A 1 154 ? 13.998 -11.488 -4.039 1.00 88.12 154 LYS A CA 1
ATOM 1226 C C . LYS A 1 154 ? 15.433 -11.076 -3.686 1.00 88.12 154 LYS A C 1
ATOM 1228 O O . LYS A 1 154 ? 15.866 -11.279 -2.558 1.00 88.12 154 LYS A O 1
ATOM 1233 N N . ASP A 1 155 ? 16.151 -10.471 -4.628 1.00 89.81 155 ASP A N 1
ATOM 1234 C CA . ASP A 1 155 ? 17.524 -10.016 -4.416 1.00 89.81 155 ASP A CA 1
ATOM 1235 C C . ASP A 1 155 ? 17.507 -8.583 -3.876 1.00 89.81 155 ASP A C 1
ATOM 1237 O O . ASP A 1 155 ? 18.250 -8.225 -2.964 1.00 89.81 155 ASP A O 1
ATOM 1241 N N . ALA A 1 156 ? 16.599 -7.763 -4.411 1.00 87.19 156 ALA A N 1
ATOM 1242 C CA . ALA A 1 156 ? 16.463 -6.355 -4.089 1.00 87.19 156 ALA A CA 1
ATOM 1243 C C . ALA A 1 156 ? 16.188 -6.109 -2.601 1.00 87.19 156 ALA A C 1
ATOM 1245 O O . ALA A 1 156 ? 16.738 -5.159 -2.040 1.00 87.19 156 ALA A O 1
ATOM 1246 N N . VAL A 1 157 ? 15.355 -6.940 -1.962 1.00 86.75 157 VAL A N 1
ATOM 1247 C CA . VAL A 1 157 ? 14.993 -6.798 -0.538 1.00 86.75 157 VAL A CA 1
ATOM 1248 C C . VAL A 1 157 ? 16.198 -6.893 0.402 1.00 86.75 157 VAL A C 1
ATOM 1250 O O . VAL A 1 157 ? 16.168 -6.279 1.461 1.00 86.75 157 VAL A O 1
ATOM 1253 N N . ASN A 1 158 ? 17.272 -7.565 -0.020 1.00 89.31 158 ASN A N 1
ATOM 1254 C CA . ASN A 1 158 ? 18.495 -7.757 0.767 1.00 89.31 158 ASN A CA 1
ATOM 1255 C C . ASN A 1 158 ? 19.589 -6.719 0.457 1.00 89.31 158 ASN A C 1
ATOM 1257 O O . ASN A 1 158 ? 20.689 -6.799 0.993 1.00 89.31 158 ASN A O 1
ATOM 1261 N N . MET A 1 159 ? 19.309 -5.752 -0.421 1.00 88.62 159 MET A N 1
ATOM 1262 C CA . MET A 1 159 ? 20.241 -4.687 -0.798 1.00 88.62 159 MET A CA 1
ATOM 1263 C C . MET A 1 159 ? 19.885 -3.382 -0.096 1.00 88.62 159 MET A C 1
ATOM 1265 O O . MET A 1 159 ? 18.700 -3.063 0.074 1.00 88.62 159 MET A O 1
ATOM 1269 N N . SER A 1 160 ? 20.895 -2.559 0.195 1.00 86.56 160 SER A N 1
ATOM 1270 C CA . SER A 1 160 ? 20.644 -1.168 0.568 1.00 86.56 160 SER A CA 1
ATOM 1271 C C . SER A 1 160 ? 19.940 -0.418 -0.568 1.00 86.56 160 SER A C 1
ATOM 1273 O O . SER A 1 160 ? 20.022 -0.776 -1.749 1.00 86.56 160 SER A O 1
ATOM 1275 N N . PHE A 1 161 ? 19.271 0.683 -0.225 1.00 82.12 161 PHE A N 1
ATOM 1276 C CA . PHE A 1 161 ? 18.603 1.534 -1.208 1.00 82.12 161 PHE A CA 1
ATOM 1277 C C . PHE A 1 161 ? 19.554 1.999 -2.327 1.00 82.12 161 PHE A C 1
ATOM 1279 O O . PHE A 1 161 ? 19.191 1.984 -3.504 1.00 82.12 161 PHE A O 1
ATOM 1286 N N . SER A 1 162 ? 20.787 2.377 -1.973 1.00 81.19 162 SER A N 1
ATOM 1287 C CA . SER A 1 162 ? 21.795 2.855 -2.929 1.00 81.19 162 SER A CA 1
ATOM 1288 C C . SER A 1 162 ? 22.265 1.745 -3.870 1.00 81.19 162 SER A C 1
ATOM 1290 O O . SER A 1 162 ? 22.307 1.942 -5.086 1.00 81.19 162 SER A O 1
ATOM 1292 N N . GLU A 1 163 ? 22.572 0.562 -3.331 1.00 85.25 163 GLU A N 1
ATOM 1293 C CA . GLU A 1 163 ? 23.010 -0.598 -4.118 1.00 85.25 163 GLU A CA 1
ATOM 1294 C C . GLU A 1 163 ? 21.927 -1.062 -5.086 1.00 85.25 163 GLU A C 1
ATOM 1296 O O . GLU A 1 163 ? 22.197 -1.208 -6.281 1.00 85.25 163 GLU A O 1
ATOM 1301 N N . ARG A 1 164 ? 20.690 -1.209 -4.596 1.00 87.31 164 ARG A N 1
ATOM 1302 C CA . ARG A 1 164 ? 19.532 -1.615 -5.401 1.00 87.31 164 ARG A CA 1
ATOM 1303 C C . ARG A 1 164 ? 19.321 -0.682 -6.582 1.00 87.31 164 ARG A C 1
ATOM 1305 O O . ARG A 1 164 ? 19.205 -1.145 -7.715 1.00 87.31 164 ARG A O 1
ATOM 1312 N N . ASN A 1 165 ? 19.311 0.627 -6.327 1.00 81.81 165 ASN A N 1
ATOM 1313 C CA . ASN A 1 165 ? 19.142 1.623 -7.377 1.00 81.81 165 ASN A CA 1
ATOM 1314 C C . ASN A 1 165 ? 20.301 1.559 -8.381 1.00 81.81 165 ASN A C 1
ATOM 1316 O O . ASN A 1 165 ? 20.064 1.387 -9.574 1.00 81.81 165 ASN A O 1
ATOM 1320 N N . LYS A 1 166 ? 21.562 1.607 -7.934 1.00 81.56 166 LYS A N 1
ATOM 1321 C CA . LYS A 1 166 ? 22.724 1.532 -8.842 1.00 81.56 166 LYS A CA 1
ATOM 1322 C C . LYS A 1 166 ? 22.694 0.276 -9.719 1.00 81.56 166 LYS A C 1
ATOM 1324 O O . LYS A 1 166 ? 22.937 0.366 -10.925 1.00 81.56 166 LYS A O 1
ATOM 1329 N N . LEU A 1 167 ? 22.374 -0.881 -9.138 1.00 85.88 167 LEU A N 1
ATOM 1330 C CA . LEU A 1 167 ? 22.274 -2.141 -9.869 1.00 85.88 167 LEU A CA 1
ATOM 1331 C C . LEU A 1 167 ? 21.107 -2.133 -10.862 1.00 85.88 167 LEU A C 1
ATOM 1333 O O . LEU A 1 167 ? 21.315 -2.437 -12.036 1.00 85.88 167 LEU A O 1
ATOM 1337 N N . GLY A 1 168 ? 19.907 -1.746 -10.425 1.00 85.94 168 GLY A N 1
ATOM 1338 C CA . GLY A 1 168 ? 18.717 -1.703 -11.274 1.00 85.94 168 GLY A CA 1
ATOM 1339 C C . GLY A 1 168 ? 18.898 -0.780 -12.477 1.00 85.94 168 GLY A C 1
ATOM 1340 O O . GLY A 1 168 ? 18.623 -1.176 -13.609 1.00 85.94 168 GLY A O 1
ATOM 1341 N N . PHE A 1 169 ? 19.473 0.407 -12.271 1.00 79.62 169 PHE A N 1
ATOM 1342 C CA . PHE A 1 169 ? 19.801 1.332 -13.357 1.00 79.62 169 PHE A CA 1
ATOM 1343 C C . PHE A 1 169 ? 20.866 0.759 -14.306 1.00 79.62 169 PHE A C 1
ATOM 1345 O O . PHE A 1 169 ? 20.727 0.856 -15.524 1.00 79.62 169 PHE A O 1
ATOM 1352 N N . LYS A 1 170 ? 21.902 0.086 -13.788 1.00 80.75 170 LYS A N 1
ATOM 1353 C CA . LYS A 1 170 ? 22.894 -0.615 -14.624 1.00 80.75 170 LYS A CA 1
ATOM 1354 C C . LYS A 1 170 ? 22.257 -1.729 -15.464 1.00 80.75 170 LYS A C 1
ATOM 1356 O O . LYS A 1 170 ? 22.667 -1.935 -16.605 1.00 80.75 170 LYS A O 1
ATOM 1361 N N . MET A 1 171 ? 21.272 -2.447 -14.926 1.00 85.38 171 MET A N 1
ATOM 1362 C CA . MET A 1 171 ? 20.507 -3.459 -15.665 1.00 85.38 171 MET A CA 1
ATOM 1363 C C . MET A 1 171 ? 19.610 -2.817 -16.727 1.00 85.38 171 MET A C 1
ATOM 1365 O O . MET A 1 171 ? 19.596 -3.298 -17.856 1.00 85.38 171 MET A O 1
ATOM 1369 N N . ALA A 1 172 ? 18.950 -1.702 -16.407 1.00 80.00 172 ALA A N 1
ATOM 1370 C CA . ALA A 1 172 ? 18.118 -0.924 -17.329 1.00 80.00 172 ALA A CA 1
ATOM 1371 C C . ALA A 1 172 ? 18.888 -0.304 -18.510 1.00 80.00 172 ALA A C 1
ATOM 1373 O O . ALA A 1 172 ? 18.310 0.016 -19.540 1.00 80.00 172 ALA A O 1
ATOM 1374 N N . MET A 1 173 ? 20.207 -0.136 -18.396 1.00 74.62 173 MET A N 1
ATOM 1375 C CA . MET A 1 173 ? 21.046 0.266 -19.534 1.00 74.62 173 MET A CA 1
ATOM 1376 C C . MET A 1 173 ? 21.303 -0.880 -20.528 1.00 74.62 173 MET A C 1
ATOM 1378 O O . MET A 1 173 ? 21.644 -0.640 -21.689 1.00 74.62 173 MET A O 1
ATOM 1382 N N . LYS A 1 174 ? 21.167 -2.129 -20.070 1.00 79.75 174 LYS A N 1
ATOM 1383 C CA . LYS A 1 174 ? 21.400 -3.346 -20.865 1.00 79.75 174 LYS A CA 1
ATOM 1384 C C . LYS A 1 174 ? 20.101 -3.968 -21.374 1.00 79.75 174 LYS A C 1
ATOM 1386 O O . LYS A 1 174 ? 20.069 -4.534 -22.466 1.00 79.75 174 LYS A O 1
ATOM 1391 N N . LYS A 1 175 ? 19.049 -3.887 -20.563 1.00 74.50 175 LYS A N 1
ATOM 1392 C CA . LYS A 1 175 ? 17.696 -4.367 -20.834 1.00 74.50 175 LYS A CA 1
ATOM 1393 C C . LYS A 1 175 ? 16.810 -3.155 -21.107 1.00 74.50 175 LYS A C 1
ATOM 1395 O O . LYS A 1 175 ? 16.870 -2.211 -20.334 1.00 74.50 175 LYS A O 1
ATOM 1400 N N . ASP A 1 176 ? 15.983 -3.182 -22.151 1.00 71.81 176 ASP A N 1
ATOM 1401 C CA . ASP A 1 176 ? 15.002 -2.107 -22.354 1.00 71.81 176 ASP A CA 1
ATOM 1402 C C . ASP A 1 176 ? 14.088 -2.016 -21.130 1.00 71.81 176 ASP A C 1
ATOM 1404 O O . ASP A 1 176 ? 13.554 -3.030 -20.668 1.00 71.81 176 ASP A O 1
ATOM 1408 N N . LEU A 1 177 ? 13.938 -0.806 -20.597 1.00 77.44 177 LEU A N 1
ATOM 1409 C CA . LEU A 1 177 ? 13.106 -0.540 -19.436 1.00 77.44 177 LEU A CA 1
ATOM 1410 C C . LEU A 1 177 ? 11.753 0.005 -19.892 1.00 77.44 177 LEU A C 1
ATOM 1412 O O . LEU A 1 177 ? 11.699 0.940 -20.683 1.00 77.44 177 LEU A O 1
ATOM 1416 N N . GLY A 1 178 ? 10.661 -0.582 -19.403 1.00 73.62 178 GLY A N 1
ATOM 1417 C CA . GLY A 1 178 ? 9.312 -0.113 -19.720 1.00 73.62 178 GLY A CA 1
ATOM 1418 C C . GLY A 1 178 ? 8.873 0.998 -18.771 1.00 73.62 178 GLY A C 1
ATOM 1419 O O . GLY A 1 178 ? 8.377 2.038 -19.204 1.00 73.62 178 GLY A O 1
ATOM 1420 N N . PHE A 1 179 ? 9.102 0.812 -17.469 1.00 78.31 179 PHE A N 1
ATOM 1421 C CA . PHE A 1 179 ? 8.512 1.657 -16.433 1.00 78.31 179 PHE A CA 1
ATOM 1422 C C . PHE A 1 179 ? 9.492 2.033 -15.321 1.00 78.31 179 PHE A C 1
ATOM 1424 O O . PHE A 1 179 ? 10.332 1.238 -14.890 1.00 78.31 179 PHE A O 1
ATOM 1431 N N . PHE A 1 180 ? 9.337 3.266 -14.828 1.00 79.12 180 PHE A N 1
ATOM 1432 C CA . PHE A 1 180 ? 9.938 3.721 -13.578 1.00 79.12 180 PHE A CA 1
ATOM 1433 C C . PHE A 1 180 ? 8.872 3.789 -12.501 1.00 79.12 180 PHE A C 1
ATOM 1435 O O . PHE A 1 180 ? 7.877 4.505 -12.668 1.00 79.12 180 PHE A O 1
ATOM 1442 N N . PHE A 1 181 ? 9.131 3.135 -11.377 1.00 70.75 181 PHE A N 1
ATOM 1443 C CA . PHE A 1 181 ? 8.339 3.311 -10.174 1.00 70.75 181 PHE A CA 1
ATOM 1444 C C . PHE A 1 181 ? 9.276 3.726 -9.041 1.00 70.75 181 PHE A C 1
ATOM 1446 O O . PHE A 1 181 ? 9.983 2.900 -8.466 1.00 70.75 181 PHE A O 1
ATOM 1453 N N . GLY A 1 182 ? 9.358 5.033 -8.795 1.00 69.19 182 GLY A N 1
ATOM 1454 C CA . GLY A 1 182 ? 10.356 5.626 -7.911 1.00 69.19 182 GLY A CA 1
ATOM 1455 C C . GLY A 1 182 ? 10.150 7.127 -7.744 1.00 69.19 182 GLY A C 1
ATOM 1456 O O . GLY A 1 182 ? 9.513 7.772 -8.572 1.00 69.19 182 GLY A O 1
ATOM 1457 N N . LEU A 1 183 ? 10.707 7.718 -6.687 1.00 70.31 183 LEU A N 1
ATOM 1458 C CA . LEU A 1 183 ? 10.654 9.172 -6.515 1.00 70.31 183 LEU A CA 1
ATOM 1459 C C . LEU A 1 183 ? 11.404 9.879 -7.654 1.00 70.31 183 LEU A C 1
ATOM 1461 O O . LEU A 1 183 ? 12.463 9.428 -8.099 1.00 70.31 183 LEU A O 1
ATOM 1465 N N . GLY A 1 184 ? 10.883 11.021 -8.111 1.00 69.38 184 GLY A N 1
ATOM 1466 C CA . GLY A 1 184 ? 11.539 11.817 -9.155 1.00 69.38 184 GLY A CA 1
ATOM 1467 C C . GLY A 1 184 ? 12.951 12.262 -8.753 1.00 69.38 184 GLY A C 1
ATOM 1468 O O . GLY A 1 184 ? 13.864 12.236 -9.578 1.00 69.38 184 GLY A O 1
ATOM 1469 N N . SER A 1 185 ? 13.148 12.568 -7.468 1.00 67.50 185 SER A N 1
ATOM 1470 C CA . SER A 1 185 ? 14.450 12.878 -6.867 1.00 67.50 185 SER A CA 1
ATOM 1471 C C . SER A 1 185 ? 15.447 11.723 -6.987 1.00 67.50 185 SER A C 1
ATOM 1473 O O . SER A 1 185 ? 16.622 11.949 -7.264 1.00 67.50 185 SER A O 1
ATOM 1475 N N . VAL A 1 186 ? 14.982 10.479 -6.866 1.00 68.56 186 VAL A N 1
ATOM 1476 C CA . VAL A 1 186 ? 15.813 9.275 -7.011 1.00 68.56 186 VAL A CA 1
ATOM 1477 C C . VAL A 1 186 ? 16.228 9.093 -8.466 1.00 68.56 186 VAL A C 1
ATOM 1479 O O . VAL A 1 186 ? 17.407 8.876 -8.740 1.00 68.56 186 VAL A O 1
ATOM 1482 N N . ALA A 1 187 ? 15.299 9.266 -9.414 1.00 70.50 187 ALA A N 1
ATOM 1483 C CA . ALA A 1 187 ? 15.643 9.259 -10.837 1.00 70.50 187 ALA A CA 1
ATOM 1484 C C . ALA A 1 187 ? 16.698 10.324 -11.173 1.00 70.50 187 ALA A C 1
ATOM 1486 O O . ALA A 1 187 ? 17.638 10.051 -11.920 1.00 70.50 187 ALA A O 1
ATOM 1487 N N . TYR A 1 188 ? 16.569 11.520 -10.593 1.00 70.12 188 TYR A N 1
ATOM 1488 C CA . TYR A 1 188 ? 17.528 12.605 -10.775 1.00 70.12 188 TYR A CA 1
ATOM 1489 C C . TYR A 1 188 ? 18.900 12.283 -10.165 1.00 70.12 188 TYR A C 1
ATOM 1491 O O . TYR A 1 188 ? 19.906 12.327 -10.875 1.00 70.12 188 TYR A O 1
ATOM 1499 N N . ALA A 1 189 ? 18.957 11.874 -8.895 1.00 67.25 189 ALA A N 1
ATOM 1500 C CA . ALA A 1 189 ? 20.202 11.526 -8.207 1.00 67.25 189 ALA A CA 1
ATOM 1501 C C . ALA A 1 189 ? 20.966 10.397 -8.917 1.00 67.25 189 ALA A C 1
ATOM 1503 O O . ALA A 1 189 ? 22.196 10.440 -9.051 1.00 67.25 189 ALA A O 1
ATOM 1504 N N . VAL A 1 190 ? 20.244 9.402 -9.440 1.00 67.75 190 VAL A N 1
ATOM 1505 C CA . VAL A 1 190 ? 20.873 8.341 -10.228 1.00 67.75 190 VAL A CA 1
ATOM 1506 C C . VAL A 1 190 ? 21.314 8.842 -11.604 1.00 67.75 190 VAL A C 1
ATOM 1508 O O . VAL A 1 190 ? 22.398 8.469 -12.053 1.00 67.75 190 VAL A O 1
ATOM 1511 N N . SER A 1 191 ? 20.561 9.736 -12.253 1.00 67.81 191 SER A N 1
ATOM 1512 C CA . SER A 1 191 ? 20.999 10.353 -13.515 1.00 67.81 191 SER A CA 1
ATOM 1513 C C . SER A 1 191 ? 22.303 11.145 -13.358 1.00 67.81 191 SER A C 1
ATOM 1515 O O . SER A 1 191 ? 23.172 11.059 -14.227 1.00 67.81 191 SER A O 1
ATOM 1517 N N . LEU A 1 192 ? 22.495 11.839 -12.229 1.00 66.75 192 LEU A N 1
ATOM 1518 C CA . LEU A 1 192 ? 23.747 12.524 -11.893 1.00 66.75 192 LEU A CA 1
ATOM 1519 C C . LEU A 1 192 ? 24.882 11.526 -11.660 1.00 66.75 192 LEU A C 1
ATOM 1521 O O . LEU A 1 192 ? 25.967 11.694 -12.211 1.00 66.75 192 LEU A O 1
ATOM 1525 N N . SER A 1 193 ? 24.612 10.455 -10.910 1.00 63.75 193 SER A N 1
ATOM 1526 C CA . SER A 1 193 ? 25.585 9.388 -10.642 1.00 63.75 193 SER A CA 1
ATOM 1527 C C . SER A 1 193 ? 26.018 8.658 -11.917 1.00 63.75 193 SER A C 1
ATOM 1529 O O . SER A 1 193 ? 27.176 8.273 -12.048 1.00 63.75 193 SER A O 1
ATOM 1531 N N . LEU A 1 194 ? 25.118 8.473 -12.889 1.00 62.66 194 LEU A N 1
ATOM 1532 C CA . LEU A 1 194 ? 25.489 7.893 -14.181 1.00 62.66 194 LEU A CA 1
ATOM 1533 C C . LEU A 1 194 ? 26.142 8.929 -15.107 1.00 62.66 194 LEU A C 1
ATOM 1535 O O . LEU A 1 194 ? 27.031 8.586 -15.880 1.00 62.66 194 LEU A O 1
ATOM 1539 N N . SER A 1 195 ? 25.776 10.206 -14.998 1.00 60.28 195 SER A N 1
ATOM 1540 C CA . SER A 1 195 ? 26.445 11.286 -15.730 1.00 60.28 195 SER A CA 1
ATOM 1541 C C . SER A 1 195 ? 27.892 11.471 -15.272 1.00 60.28 195 SER A C 1
ATOM 1543 O O . SER A 1 195 ? 28.764 11.615 -16.128 1.00 60.28 195 SER A O 1
ATOM 1545 N N . SER A 1 196 ? 28.186 11.369 -13.973 1.00 54.59 196 SER A N 1
ATOM 1546 C CA . SER A 1 196 ? 29.555 11.427 -13.441 1.00 54.59 196 SER A CA 1
ATOM 1547 C C . SER A 1 196 ? 30.402 10.225 -13.873 1.00 54.59 196 SER A C 1
ATOM 1549 O O . SER A 1 196 ? 31.548 10.417 -14.277 1.00 54.59 196 SER A O 1
ATOM 1551 N N . LEU A 1 197 ? 29.810 9.024 -13.961 1.00 50.62 197 LEU A N 1
ATOM 1552 C CA . LEU A 1 197 ? 30.431 7.845 -14.595 1.00 50.62 197 LEU A CA 1
ATOM 1553 C C . LEU A 1 197 ? 30.768 8.060 -16.083 1.00 50.62 197 LEU A C 1
ATOM 1555 O O . LEU A 1 197 ? 31.577 7.331 -16.649 1.00 50.62 197 LEU A O 1
ATOM 1559 N N . THR A 1 198 ? 30.162 9.063 -16.724 1.00 50.03 198 THR A N 1
ATOM 1560 C CA . THR A 1 198 ? 30.433 9.445 -18.118 1.00 50.03 198 THR A CA 1
ATOM 1561 C C . THR A 1 198 ? 31.179 10.777 -18.270 1.00 50.03 198 THR A C 1
ATOM 1563 O O . THR A 1 198 ? 31.356 11.229 -19.403 1.00 50.03 198 THR A O 1
ATOM 1566 N N . GLY A 1 199 ? 31.560 11.426 -17.163 1.00 42.41 199 GLY A N 1
ATOM 1567 C CA . GLY A 1 199 ? 32.092 12.795 -17.128 1.00 42.41 199 GLY A CA 1
ATOM 1568 C C . GLY A 1 199 ? 33.447 12.953 -16.429 1.00 42.41 199 GLY A C 1
ATOM 1569 O O . GLY A 1 199 ? 34.118 13.951 -16.665 1.00 42.41 199 GLY A O 1
ATOM 1570 N N . GLY A 1 200 ? 33.889 11.980 -15.626 1.00 39.66 200 GLY A N 1
ATOM 1571 C CA . GLY A 1 200 ? 35.214 11.973 -14.996 1.00 39.66 200 GLY A CA 1
ATOM 1572 C C . GLY A 1 200 ? 36.006 10.727 -15.386 1.00 39.66 200 GLY A C 1
ATOM 1573 O O . GLY A 1 200 ? 35.546 9.624 -15.126 1.00 39.66 200 GLY A O 1
ATOM 1574 N N . ARG A 1 201 ? 37.171 10.922 -16.027 1.00 37.81 201 ARG A N 1
ATOM 1575 C CA . ARG A 1 201 ? 38.122 9.895 -16.514 1.00 37.81 201 ARG A CA 1
ATOM 1576 C C . ARG A 1 201 ? 37.468 8.672 -17.171 1.00 37.81 201 ARG A C 1
ATOM 1578 O O . ARG A 1 201 ? 37.230 7.663 -16.528 1.00 37.81 201 ARG A O 1
ATOM 1585 N N . GLY A 1 202 ? 37.297 8.772 -18.492 1.00 38.72 202 GLY A N 1
ATOM 1586 C CA . GLY A 1 202 ? 37.278 7.639 -19.420 1.00 38.72 202 GLY A CA 1
ATOM 1587 C C . GLY A 1 202 ? 36.272 6.543 -19.088 1.00 38.72 202 GLY A C 1
ATOM 1588 O O . GLY A 1 202 ? 36.574 5.606 -18.355 1.00 38.72 202 GLY A O 1
ATOM 1589 N N . ILE A 1 203 ? 35.103 6.590 -19.726 1.00 44.50 203 ILE A N 1
ATOM 1590 C CA . ILE A 1 203 ? 34.257 5.402 -19.794 1.00 44.50 203 ILE A CA 1
ATOM 1591 C C . ILE A 1 203 ? 35.115 4.283 -20.389 1.00 44.50 203 ILE A C 1
ATOM 1593 O O . ILE A 1 203 ? 35.586 4.416 -21.519 1.00 44.50 203 ILE A O 1
ATOM 1597 N N . GLN A 1 204 ? 35.328 3.189 -19.651 1.00 44.75 204 GLN A N 1
ATOM 1598 C CA . GLN A 1 204 ? 35.875 1.976 -20.250 1.00 44.75 204 GLN A CA 1
ATOM 1599 C C . GLN A 1 204 ? 34.978 1.643 -21.447 1.00 44.75 204 GLN A C 1
ATOM 1601 O O . GLN A 1 204 ? 33.806 1.308 -21.250 1.00 44.75 204 GLN A O 1
ATOM 1606 N N . LEU A 1 205 ? 35.498 1.763 -22.676 1.00 47.75 205 LEU A N 1
ATOM 1607 C CA . LEU A 1 205 ? 34.760 1.480 -23.917 1.00 47.75 205 LEU A CA 1
ATOM 1608 C C . LEU A 1 205 ? 34.031 0.125 -23.840 1.00 47.75 205 LEU A C 1
ATOM 1610 O O . LEU A 1 205 ? 32.912 -0.017 -24.328 1.00 47.75 205 LEU A O 1
ATOM 1614 N N . SER A 1 206 ? 34.624 -0.843 -23.134 1.00 50.19 206 SER A N 1
ATOM 1615 C CA . SER A 1 206 ? 34.074 -2.176 -22.863 1.00 50.19 206 SER A CA 1
ATOM 1616 C C . SER A 1 206 ? 32.754 -2.190 -22.076 1.00 50.19 206 SER A C 1
ATOM 1618 O O . SER A 1 206 ? 31.998 -3.159 -22.163 1.00 50.19 206 SER A O 1
ATOM 1620 N N . SER A 1 207 ? 32.446 -1.141 -21.310 1.00 55.50 207 SER A N 1
ATOM 1621 C CA . SER A 1 207 ? 31.186 -0.995 -20.571 1.00 55.50 207 SER A CA 1
ATOM 1622 C C . SER A 1 207 ? 30.070 -0.375 -21.419 1.00 55.50 207 SER A C 1
ATOM 1624 O O . SER A 1 207 ? 28.920 -0.787 -21.277 1.00 55.50 207 SER A O 1
ATOM 1626 N N . LEU A 1 208 ? 30.409 0.524 -22.354 1.00 56.34 208 LEU A N 1
ATOM 1627 C CA . LEU A 1 208 ? 29.472 1.076 -23.344 1.00 56.34 208 LEU A CA 1
ATOM 1628 C C . LEU A 1 208 ? 29.084 0.045 -24.396 1.00 56.34 208 LEU A C 1
ATOM 1630 O O . LEU A 1 208 ? 27.920 -0.017 -24.767 1.00 56.34 208 LEU A O 1
ATOM 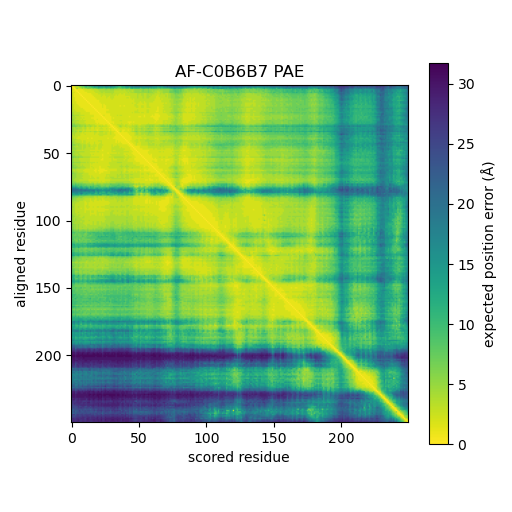1634 N N . LEU A 1 209 ? 30.021 -0.812 -24.812 1.00 58.12 209 LEU A N 1
ATOM 1635 C CA . LEU A 1 209 ? 29.761 -1.918 -25.743 1.00 58.12 209 LEU A CA 1
ATOM 1636 C C . LEU A 1 209 ? 28.731 -2.933 -25.212 1.00 58.12 209 LEU A C 1
ATOM 1638 O O . LEU A 1 209 ? 28.145 -3.678 -25.988 1.00 58.12 209 LEU A O 1
ATOM 1642 N N . LYS A 1 210 ? 28.488 -2.962 -23.893 1.00 64.81 210 LYS A N 1
ATOM 1643 C CA . LYS A 1 210 ? 27.468 -3.816 -23.254 1.00 64.81 210 LYS A CA 1
ATOM 1644 C C . LYS A 1 210 ? 26.088 -3.152 -23.176 1.00 64.81 210 LYS A C 1
ATOM 1646 O O . LYS A 1 210 ? 25.134 -3.808 -22.759 1.00 64.81 210 LYS A O 1
ATOM 1651 N N . CYS A 1 211 ? 25.981 -1.870 -23.523 1.00 65.44 211 CYS A N 1
ATOM 1652 C CA . CYS A 1 211 ? 24.720 -1.139 -23.599 1.00 65.44 211 CYS A CA 1
ATOM 1653 C C . CYS A 1 211 ? 24.131 -1.265 -25.007 1.00 65.44 211 CYS A C 1
ATOM 1655 O O . CYS A 1 211 ? 24.857 -1.360 -25.995 1.00 65.44 211 CYS A O 1
ATOM 1657 N N . ARG A 1 212 ? 22.801 -1.222 -25.124 1.00 68.38 212 ARG A N 1
ATOM 1658 C CA . ARG A 1 212 ? 22.154 -1.259 -26.443 1.00 68.38 212 ARG A CA 1
ATOM 1659 C C . ARG A 1 212 ? 22.504 0.009 -27.247 1.00 68.38 212 ARG A C 1
ATOM 1661 O O . ARG A 1 212 ? 22.395 1.106 -26.692 1.00 68.38 212 ARG A O 1
ATOM 1668 N N . PRO A 1 213 ? 22.853 -0.085 -28.546 1.00 72.62 213 PRO A N 1
ATOM 1669 C CA . PRO A 1 213 ? 23.301 1.067 -29.341 1.00 72.62 213 PRO A CA 1
ATOM 1670 C C . PRO A 1 213 ? 22.328 2.256 -29.340 1.00 72.62 213 PRO A C 1
ATOM 1672 O O . PRO A 1 213 ? 22.739 3.409 -29.216 1.00 72.62 213 PRO A O 1
ATOM 1675 N N . HIS A 1 214 ? 21.020 1.986 -29.388 1.00 74.38 214 HIS A N 1
ATOM 1676 C CA . HIS A 1 214 ? 20.001 3.036 -29.355 1.00 74.38 214 HIS A CA 1
ATOM 1677 C C . HIS A 1 214 ? 19.943 3.783 -28.005 1.00 74.38 214 HIS A C 1
ATOM 1679 O O . HIS A 1 214 ? 19.590 4.961 -27.971 1.00 74.38 214 HIS A O 1
ATOM 1685 N N . MET A 1 215 ? 20.313 3.134 -26.893 1.00 68.88 215 MET A N 1
ATOM 1686 C CA . MET A 1 215 ? 20.395 3.768 -25.571 1.00 68.88 215 MET A CA 1
ATOM 1687 C C . MET A 1 215 ? 21.593 4.712 -25.491 1.00 68.88 215 MET A C 1
ATOM 1689 O O . MET A 1 215 ? 21.478 5.807 -24.947 1.00 68.88 215 MET A O 1
ATOM 1693 N N . ILE A 1 216 ? 22.721 4.335 -26.099 1.00 69.44 216 ILE A N 1
ATOM 1694 C CA . ILE A 1 216 ? 23.907 5.197 -26.213 1.00 69.44 216 ILE A CA 1
ATOM 1695 C C . ILE A 1 216 ? 23.571 6.444 -27.038 1.00 69.44 216 ILE A C 1
ATOM 1697 O O . ILE A 1 216 ? 23.844 7.562 -26.603 1.00 69.44 216 ILE A O 1
ATOM 1701 N N . PHE A 1 217 ? 22.909 6.269 -28.186 1.00 72.00 217 PHE A N 1
ATOM 1702 C CA . PHE A 1 217 ? 22.446 7.386 -29.013 1.00 72.00 217 PHE A CA 1
ATOM 1703 C C . PHE A 1 217 ? 21.531 8.343 -28.233 1.00 72.00 217 PHE A C 1
ATOM 1705 O O . PHE A 1 217 ? 21.706 9.561 -28.290 1.00 72.00 217 PHE A O 1
ATOM 1712 N N . ARG A 1 218 ? 20.597 7.809 -27.438 1.00 67.50 218 ARG A N 1
ATOM 1713 C CA . ARG A 1 218 ? 19.710 8.612 -26.582 1.00 67.50 218 ARG A CA 1
ATOM 1714 C C . ARG A 1 218 ? 20.459 9.352 -25.482 1.00 67.50 218 ARG A C 1
ATOM 1716 O O . ARG A 1 218 ? 20.190 10.531 -25.282 1.00 67.50 218 ARG A O 1
ATOM 1723 N N . LEU A 1 219 ? 21.414 8.707 -24.814 1.00 65.56 219 LEU A N 1
ATOM 1724 C CA . LEU A 1 219 ? 22.269 9.360 -23.820 1.00 65.56 219 LEU A CA 1
ATOM 1725 C C . LEU A 1 219 ? 23.019 10.551 -24.426 1.00 65.56 219 LEU A C 1
ATOM 1727 O O . LEU A 1 219 ? 23.065 11.627 -23.828 1.00 65.56 219 LEU A O 1
ATOM 1731 N N . ILE A 1 220 ? 23.567 10.377 -25.630 1.00 68.00 220 ILE A N 1
ATOM 1732 C CA . ILE A 1 220 ? 24.237 11.449 -26.372 1.00 68.00 220 ILE A CA 1
ATOM 1733 C C . ILE A 1 220 ? 23.237 12.562 -26.706 1.00 68.00 220 ILE A C 1
ATOM 1735 O O . ILE A 1 220 ? 23.497 13.726 -26.404 1.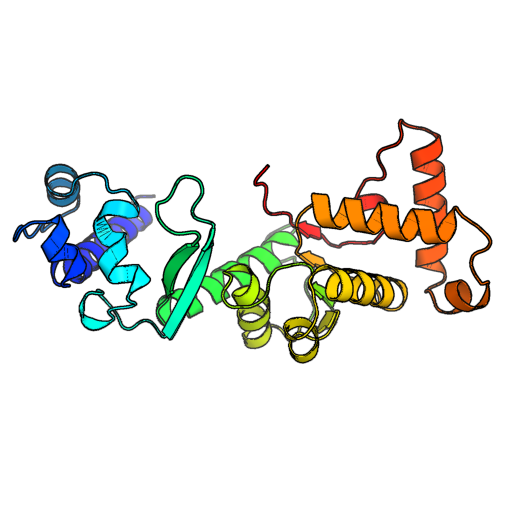00 68.00 220 ILE A O 1
ATOM 1739 N N . GLN A 1 221 ? 22.060 12.226 -27.243 1.00 70.75 221 GLN A N 1
ATOM 1740 C CA . GLN A 1 221 ? 21.018 13.203 -27.570 1.00 70.75 221 GLN A CA 1
ATOM 1741 C C . GLN A 1 221 ? 20.546 13.985 -26.332 1.00 70.75 221 GLN A C 1
ATOM 1743 O O . GLN A 1 221 ? 20.368 15.203 -26.401 1.00 70.75 221 GLN A O 1
ATOM 1748 N N . ALA A 1 222 ? 20.376 13.313 -25.193 1.00 63.62 222 ALA A N 1
ATOM 1749 C CA . ALA A 1 222 ? 20.005 13.924 -23.922 1.00 63.62 222 ALA A CA 1
ATOM 1750 C C . ALA A 1 222 ? 21.082 14.900 -23.437 1.00 63.62 222 ALA A C 1
ATOM 1752 O O . ALA A 1 222 ? 20.759 16.041 -23.104 1.00 63.62 222 ALA A O 1
ATOM 1753 N N . LYS A 1 223 ? 22.362 14.509 -23.492 1.00 62.84 223 LYS A N 1
ATOM 1754 C CA . LYS A 1 223 ? 23.495 15.399 -23.187 1.00 62.84 223 LYS A CA 1
ATOM 1755 C C . LYS A 1 223 ? 23.538 16.619 -24.107 1.00 62.84 223 LYS A C 1
ATOM 1757 O O . LYS A 1 223 ? 23.720 17.735 -23.629 1.00 62.84 223 LYS A O 1
ATOM 1762 N N . CYS A 1 224 ? 23.329 16.435 -25.410 1.00 64.00 224 CYS A N 1
ATOM 1763 C CA . CYS A 1 224 ? 23.282 17.537 -26.374 1.00 64.00 224 CYS A CA 1
ATOM 1764 C C . CYS A 1 224 ? 22.132 18.516 -26.089 1.00 64.00 224 CYS A C 1
ATOM 1766 O O . CYS A 1 224 ? 22.305 19.721 -26.253 1.00 64.00 224 CYS A O 1
ATOM 1768 N N . ARG A 1 225 ? 20.973 18.022 -25.631 1.00 62.25 225 ARG A N 1
ATOM 1769 C CA . ARG A 1 225 ? 19.835 18.864 -25.218 1.00 62.25 225 ARG A CA 1
ATOM 1770 C C . ARG A 1 225 ? 20.113 19.613 -23.910 1.00 62.25 225 ARG A C 1
ATOM 1772 O O . ARG A 1 225 ? 19.780 20.789 -23.825 1.00 62.25 225 ARG A O 1
ATOM 1779 N N . CYS A 1 226 ? 20.777 18.975 -22.945 1.00 56.38 226 CYS A N 1
ATOM 1780 C CA . CYS A 1 226 ? 21.159 19.592 -21.667 1.00 56.38 226 CYS A CA 1
ATOM 1781 C C . CYS A 1 226 ? 22.306 20.607 -21.796 1.00 56.38 226 CYS A C 1
ATOM 1783 O O . CYS A 1 226 ? 22.473 21.443 -20.928 1.00 56.38 226 CYS A O 1
ATOM 1785 N N . LYS A 1 227 ? 23.093 20.581 -22.881 1.00 55.41 227 LYS A N 1
ATOM 1786 C CA . LYS A 1 227 ? 24.048 21.661 -23.194 1.00 55.41 227 LYS A CA 1
ATOM 1787 C C . LYS A 1 227 ? 23.378 22.934 -23.731 1.00 55.41 227 LYS A C 1
ATOM 1789 O O . LYS A 1 227 ? 24.022 23.974 -23.762 1.00 55.41 227 LYS A O 1
ATOM 1794 N N . LYS A 1 228 ? 22.122 22.856 -24.191 1.00 48.62 228 LYS A N 1
ATOM 1795 C CA . LYS A 1 228 ? 21.383 23.971 -24.818 1.00 48.62 228 LYS A CA 1
ATOM 1796 C C . LYS A 1 228 ? 20.356 24.647 -23.893 1.00 48.62 228 LYS A C 1
ATOM 1798 O O . LYS A 1 228 ? 19.748 25.630 -24.301 1.00 48.62 228 LYS A O 1
ATOM 1803 N N . ARG A 1 229 ? 20.137 24.131 -22.680 1.00 41.62 229 ARG A N 1
ATOM 1804 C CA . ARG A 1 229 ? 19.297 24.715 -21.615 1.00 41.62 229 ARG A CA 1
ATOM 1805 C C . ARG A 1 229 ? 19.990 24.465 -20.272 1.00 41.62 229 ARG A C 1
ATOM 1807 O O . ARG A 1 229 ? 20.690 23.469 -20.168 1.00 41.62 229 ARG A O 1
ATOM 1814 N N . GLU A 1 230 ? 19.815 25.354 -19.296 1.00 39.00 230 GLU A N 1
ATOM 1815 C CA . GLU A 1 230 ? 20.345 25.254 -17.919 1.00 39.00 230 GLU A CA 1
ATOM 1816 C C . GLU A 1 230 ? 20.295 23.831 -17.301 1.00 39.00 230 GLU A C 1
ATOM 1818 O O . GLU A 1 230 ? 19.468 23.009 -17.708 1.00 39.00 230 GLU A O 1
ATOM 1823 N N . PRO A 1 231 ? 21.168 23.513 -16.318 1.00 40.75 231 PRO A N 1
ATOM 1824 C CA . PRO A 1 231 ? 21.785 22.193 -16.116 1.00 40.75 231 PRO A CA 1
ATOM 1825 C C . PRO A 1 231 ? 20.897 21.132 -15.438 1.00 40.75 231 PRO A C 1
ATOM 1827 O O . PRO A 1 231 ? 21.387 20.280 -14.700 1.00 40.75 231 PRO A O 1
ATOM 1830 N N . ALA A 1 232 ? 19.592 21.125 -15.690 1.00 36.91 232 ALA A N 1
ATOM 1831 C CA . ALA A 1 232 ? 18.691 20.105 -15.173 1.00 36.91 232 ALA A CA 1
ATOM 1832 C C . ALA A 1 232 ? 18.494 18.982 -16.205 1.00 36.91 232 ALA A C 1
ATOM 1834 O O . ALA A 1 232 ? 17.640 19.051 -17.094 1.00 36.91 232 ALA A O 1
ATOM 1835 N N . ILE A 1 233 ? 19.272 17.904 -16.071 1.00 44.25 233 ILE A N 1
ATOM 1836 C CA . ILE A 1 233 ? 18.986 16.633 -16.750 1.00 44.25 233 ILE A CA 1
ATOM 1837 C C . ILE A 1 233 ? 17.628 16.139 -16.237 1.00 44.25 233 ILE A C 1
ATOM 1839 O O . ILE A 1 233 ? 17.490 15.730 -15.087 1.00 44.25 233 ILE A O 1
ATOM 1843 N N . THR A 1 234 ? 16.599 16.181 -17.080 1.00 42.34 234 THR A N 1
ATOM 1844 C CA . THR A 1 234 ? 15.280 15.651 -16.721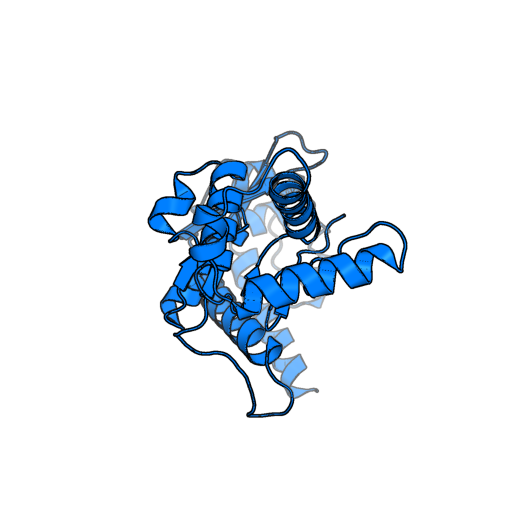 1.00 42.34 234 THR A CA 1
ATOM 1845 C C . THR A 1 234 ? 15.273 14.127 -16.833 1.00 42.34 234 THR A C 1
ATOM 1847 O O . THR A 1 234 ? 15.785 13.557 -17.797 1.00 42.34 234 THR A O 1
ATOM 1850 N N . SER A 1 235 ? 14.639 13.453 -15.869 1.00 38.41 235 SER A N 1
ATOM 1851 C CA . SER A 1 235 ? 14.514 11.985 -15.796 1.00 38.41 235 SER A CA 1
ATOM 1852 C C . SER A 1 235 ? 13.952 11.340 -17.073 1.00 38.41 235 SER A C 1
ATOM 1854 O O . SER A 1 235 ? 14.289 10.202 -17.393 1.00 38.41 235 SER A O 1
ATOM 1856 N N . LYS A 1 236 ? 13.160 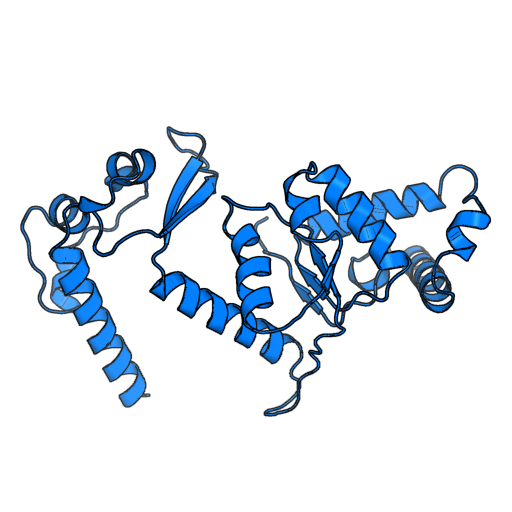12.087 -17.855 1.00 40.34 236 LYS A N 1
ATOM 1857 C CA . LYS A 1 236 ? 12.625 11.673 -19.166 1.00 40.34 236 LYS A CA 1
ATOM 1858 C C . LYS A 1 236 ? 13.675 11.582 -20.281 1.00 40.34 236 LYS A C 1
ATOM 1860 O O . LYS A 1 236 ? 13.430 10.916 -21.281 1.00 40.34 236 LYS A O 1
ATOM 1865 N N . GLY A 1 237 ? 14.812 12.269 -20.158 1.00 38.62 237 GLY A N 1
ATOM 1866 C CA . GLY A 1 237 ? 15.846 12.296 -21.197 1.00 38.62 237 GLY A CA 1
ATOM 1867 C C . GLY A 1 237 ? 16.760 11.071 -21.192 1.00 38.62 237 GLY A C 1
ATOM 1868 O O . GLY A 1 237 ? 17.336 10.735 -22.220 1.00 38.62 237 GLY A O 1
ATOM 1869 N N . PHE A 1 238 ? 16.895 10.401 -20.049 1.00 40.62 238 PHE A N 1
ATOM 1870 C CA . PHE A 1 238 ? 17.987 9.459 -19.811 1.00 40.62 238 PHE A CA 1
ATOM 1871 C C . PHE A 1 238 ? 17.608 7.991 -20.053 1.00 40.62 238 PHE A C 1
ATOM 1873 O O . PHE A 1 238 ? 18.446 7.200 -20.477 1.00 40.62 238 PHE A O 1
ATOM 1880 N N . ILE A 1 239 ? 16.341 7.629 -19.827 1.00 45.50 239 ILE A N 1
ATOM 1881 C CA . ILE A 1 239 ? 15.824 6.269 -20.014 1.00 45.50 239 ILE A CA 1
ATOM 1882 C C . ILE A 1 239 ? 14.448 6.377 -20.683 1.00 45.50 239 ILE A C 1
ATOM 1884 O O . ILE A 1 239 ? 13.629 7.180 -20.224 1.00 45.50 239 ILE A O 1
ATOM 1888 N N . PRO A 1 240 ? 14.169 5.636 -21.778 1.00 42.78 240 PRO A N 1
ATOM 1889 C CA . PRO A 1 240 ? 12.819 5.548 -22.301 1.00 42.78 240 PRO A CA 1
ATOM 1890 C C . PRO A 1 240 ? 11.964 4.921 -21.215 1.00 42.78 240 PRO A C 1
ATOM 1892 O O . PRO A 1 240 ? 12.130 3.756 -20.892 1.00 42.78 240 PRO A O 1
ATOM 1895 N N . PHE A 1 241 ? 11.058 5.697 -20.655 1.00 49.12 241 PHE A N 1
ATOM 1896 C CA . PHE A 1 241 ? 9.970 5.141 -19.886 1.00 49.12 241 PHE A CA 1
ATOM 1897 C C . PHE A 1 241 ? 8.718 5.278 -20.735 1.00 49.12 241 PHE A C 1
ATOM 1899 O O . PHE A 1 241 ? 8.425 6.381 -21.204 1.00 49.12 241 PHE A O 1
ATOM 1906 N N . LYS A 1 242 ? 7.949 4.195 -20.894 1.00 47.03 242 LYS A N 1
ATOM 1907 C CA . LYS A 1 242 ? 6.544 4.303 -21.311 1.00 47.03 242 LYS A CA 1
ATOM 1908 C C . LYS A 1 242 ? 5.819 5.282 -20.376 1.00 47.03 242 LYS A C 1
ATOM 1910 O O . LYS A 1 242 ? 5.039 6.112 -20.836 1.00 47.03 242 LYS A O 1
ATOM 1915 N N . ARG A 1 243 ? 6.163 5.262 -19.075 1.00 53.50 243 ARG A N 1
ATOM 1916 C CA . ARG A 1 243 ? 5.782 6.283 -18.084 1.00 53.50 243 ARG A CA 1
ATOM 1917 C C . ARG A 1 243 ? 6.718 6.359 -16.873 1.00 53.50 243 ARG A C 1
ATOM 1919 O O . ARG A 1 243 ? 7.229 5.343 -16.409 1.00 53.50 243 ARG A O 1
ATOM 1926 N N . VAL A 1 244 ? 6.859 7.567 -16.320 1.00 49.09 244 VAL A N 1
ATOM 1927 C CA . VAL A 1 244 ? 7.505 7.837 -15.023 1.00 49.09 244 VAL A CA 1
ATOM 1928 C C . VAL A 1 244 ? 6.408 8.120 -14.000 1.00 49.09 244 VAL A C 1
ATOM 1930 O O . VAL A 1 244 ? 5.647 9.066 -14.196 1.00 49.09 244 VAL A O 1
ATOM 1933 N N . HIS A 1 245 ? 6.333 7.335 -12.925 1.00 49.91 245 HIS A N 1
ATOM 1934 C CA . HIS A 1 245 ? 5.479 7.639 -11.774 1.00 49.91 245 HIS A CA 1
ATOM 1935 C C . HIS A 1 245 ? 6.358 7.995 -10.581 1.00 49.91 245 HIS A C 1
ATOM 1937 O O . HIS A 1 245 ? 7.196 7.189 -10.179 1.00 49.91 245 HIS A O 1
ATOM 1943 N N . GLY A 1 246 ? 6.154 9.195 -10.037 1.00 39.88 246 GLY A N 1
ATOM 1944 C CA . GLY A 1 246 ? 6.752 9.642 -8.786 1.00 39.88 246 GLY A CA 1
ATOM 1945 C C . GLY A 1 246 ? 5.669 9.905 -7.751 1.00 39.88 246 GLY A C 1
ATOM 1946 O O . GLY A 1 246 ? 4.652 10.515 -8.066 1.00 39.88 246 GLY A O 1
ATOM 1947 N N . SER A 1 247 ? 5.899 9.453 -6.521 1.00 36.38 247 SER A N 1
ATOM 1948 C CA . SER A 1 247 ? 5.169 9.950 -5.357 1.00 36.38 247 SER A CA 1
ATOM 1949 C C . SER A 1 247 ? 5.614 11.394 -5.127 1.00 36.38 247 SER A C 1
ATOM 1951 O O . SER A 1 247 ? 6.765 11.634 -4.767 1.00 36.38 247 SER A O 1
ATOM 1953 N N . GLY A 1 248 ? 4.738 12.353 -5.416 1.00 30.55 248 GLY A N 1
ATOM 1954 C CA . GLY A 1 248 ? 4.947 13.752 -5.066 1.00 30.55 248 GLY A CA 1
ATOM 1955 C C . GLY A 1 248 ? 4.691 13.944 -3.579 1.00 30.55 248 GLY A C 1
ATOM 1956 O O . GLY A 1 248 ? 3.580 14.281 -3.199 1.00 30.55 248 GLY A O 1
ATOM 1957 N N . TYR A 1 249 ? 5.711 13.696 -2.764 1.00 28.88 249 TYR A N 1
ATOM 1958 C CA . TYR A 1 249 ? 5.832 14.321 -1.453 1.00 28.88 249 TYR A CA 1
ATOM 1959 C C . TYR A 1 249 ? 7.218 14.953 -1.407 1.00 28.88 249 TYR A C 1
ATOM 1961 O O . TYR A 1 249 ? 8.238 14.260 -1.433 1.00 28.88 249 TYR A O 1
ATOM 1969 N N . GLY A 1 250 ? 7.204 16.275 -1.474 1.00 27.02 250 GLY A N 1
ATOM 1970 C CA . GLY A 1 250 ? 8.309 17.208 -1.368 1.00 27.02 250 GLY A CA 1
ATOM 1971 C C . GLY A 1 250 ? 7.697 18.568 -1.104 1.00 27.02 250 GLY A C 1
ATOM 1972 O O . GLY A 1 250 ? 6.671 18.854 -1.765 1.00 27.02 250 GLY A O 1
#

Mean predicted aligned error: 10.16 Å

Nearest PDB structures (foldseek):
  6wuq-assembly1_A  TM=6.511E-01  e=5.452E-04  Streptomyces sp.
  5cm5-assembly1_C  TM=3.210E-01  e=1.278E+00  Staphylococcus aureus subsp. aureus MRSA252

pLDDT: mean 79.5, std 17.86, range [27.02, 97.12]

Secondary structure (DSSP, 8-state):
-HHHHHHHHHHHHHHHHHHHTSHHHHHHHTT----SHHHHHHHSPP--GGGGHHHHHTT-GGGSSS--SEEEEEE-TTSSSSEEEEEE-HHHHHHHHHHHHHHHHHHH-SBTTB----TT-EEEE-S--TTBGGGHHHHHHHHHS-PEEES-HHHHTTS-HHHHHHHHHHHHTTS---EEES-HHHHHHHHHHHHHTTTSS---HHHHTTS-HHHHHHHHHHHHHHTSSSS---HHHHS--SEEE-----